Protein AF-A0AAQ3S8V1-F1 (afdb_monomer)

pLDDT: mean 78.61, std 21.94, range [31.92, 98.75]

InterPro domains:
  IPR056512 Putative E3 ubiquitin-protein ligase LIN, N-terminal domain [PF23568] (43-227)

Solvent-accessible surface area (backbone atoms only — not comparable to full-atom values): 14261 Å² total; per-residue (Å²): 138,83,81,52,75,68,59,60,51,51,61,49,42,60,72,71,73,52,84,79,79,76,87,75,76,88,86,62,54,71,66,50,51,55,49,50,52,48,49,42,53,50,46,47,47,53,53,49,56,37,68,72,34,60,69,56,40,52,50,45,52,46,63,64,48,57,64,72,73,62,71,95,61,98,72,73,59,71,68,42,55,48,37,53,48,24,45,50,52,15,54,51,28,45,57,54,26,73,72,41,88,47,71,68,60,21,50,51,29,40,53,53,16,49,61,27,24,48,57,32,48,67,54,62,54,93,44,67,48,83,87,40,53,23,34,57,49,25,20,53,22,23,41,50,46,13,51,47,26,46,78,73,69,37,51,65,59,11,35,48,25,38,37,46,12,33,56,61,30,40,63,54,36,36,77,67,74,38,42,74,57,41,54,69,77,58,36,69,69,62,38,49,55,50,48,72,74,58,75,84,70,83,91,73,96,69,52,79,67,56,58,49,41,52,33,50,30,54,53,38,49,52,46,42,54,50,51,52,47,51,49,50,66,67,36,68,82,58,59,79,71,61,73,72,70,68,80,77,73,83,80,87,130

Sequence (253 aa):
MIESRQWKNVKRKKRLGDKVHVKFPDRLDEMLDLKNIWVLVSINRFIQDTLEDEKTRNGLKLRCTSRLRIQKQEFFEFSEQSVLSNLYWGIDSIEAAIEAQQPEDRSFRLMNSEQMLQVPAMLEEEEVTATIPNRYLVCCSYFYLSVVRKLQGDEWQAALHFLQAVLVSPRLVWTEFASQLCESLFPQSSIRMVQGNCSSRSLESVSSEDEMDEAIREVARRYKECLVYYQVMLYGETPWWRSYCSKQSPRSV

Structure (mmCIF, N/CA/C/O backbone):
data_AF-A0AAQ3S8V1-F1
#
_entry.id   AF-A0AAQ3S8V1-F1
#
loop_
_atom_site.group_PDB
_atom_site.id
_atom_site.type_symbol
_atom_site.label_atom_id
_atom_site.label_alt_id
_atom_site.label_comp_id
_atom_site.label_asym_id
_atom_site.label_entity_id
_atom_site.label_seq_id
_atom_site.pdbx_PDB_ins_code
_atom_site.Cartn_x
_atom_site.Cartn_y
_atom_site.Cartn_z
_atom_site.occupancy
_atom_site.B_iso_or_equiv
_atom_site.auth_seq_id
_atom_site.auth_comp_id
_atom_site.auth_asym_id
_atom_site.auth_atom_id
_atom_site.pdbx_PDB_model_num
ATOM 1 N N . MET A 1 1 ? 2.097 19.755 -14.536 1.00 37.88 1 MET A N 1
ATOM 2 C CA . MET A 1 1 ? 1.014 19.005 -15.218 1.00 37.88 1 MET A CA 1
ATOM 3 C C . MET A 1 1 ? 0.939 19.448 -16.686 1.00 37.88 1 MET A C 1
ATOM 5 O O . MET A 1 1 ? 0.276 20.429 -17.001 1.00 37.88 1 MET A O 1
ATOM 9 N N . ILE A 1 2 ? 1.702 18.816 -17.585 1.00 33.53 2 ILE A N 1
ATOM 10 C CA . ILE A 1 2 ? 1.740 19.188 -19.012 1.00 33.53 2 ILE A CA 1
ATOM 11 C C . ILE A 1 2 ? 0.844 18.208 -19.775 1.00 33.53 2 ILE A C 1
ATOM 13 O O . ILE A 1 2 ? 1.261 17.107 -20.115 1.00 33.53 2 ILE A O 1
ATOM 17 N N . GLU A 1 3 ? -0.406 18.596 -20.039 1.00 40.38 3 GLU A N 1
ATOM 18 C CA . GLU A 1 3 ? -1.233 17.896 -21.030 1.00 40.38 3 GLU A CA 1
ATOM 19 C C . GLU A 1 3 ? -0.549 18.011 -22.397 1.00 40.38 3 GLU A C 1
ATOM 21 O O . GLU A 1 3 ? -0.429 19.111 -22.952 1.00 40.38 3 GLU A O 1
ATOM 26 N N . SER A 1 4 ? -0.102 16.882 -22.951 1.00 40.44 4 SER A N 1
ATOM 27 C CA . SER A 1 4 ? 0.485 16.861 -24.289 1.00 40.44 4 SER A CA 1
ATOM 28 C C . SER A 1 4 ? -0.532 17.380 -25.323 1.00 40.44 4 SER A C 1
ATOM 30 O O . SER A 1 4 ? -1.747 17.180 -25.213 1.00 40.44 4 SER A O 1
ATOM 32 N N . ARG A 1 5 ? -0.042 18.094 -26.347 1.00 39.94 5 ARG A N 1
ATOM 33 C CA . ARG A 1 5 ? -0.877 18.737 -27.384 1.00 39.94 5 ARG A CA 1
ATOM 34 C C . ARG A 1 5 ? -1.808 17.751 -28.103 1.00 39.94 5 ARG A C 1
ATOM 36 O O . ARG A 1 5 ? -2.860 18.162 -28.593 1.00 39.94 5 ARG A O 1
ATOM 43 N N . GLN A 1 6 ? -1.458 16.465 -28.127 1.00 36.88 6 GLN A N 1
ATOM 44 C CA . GLN A 1 6 ? -2.304 15.405 -28.675 1.00 36.88 6 GLN A CA 1
ATOM 45 C C . GLN A 1 6 ? -3.621 15.260 -27.895 1.00 36.88 6 GLN A C 1
ATOM 47 O O . GLN A 1 6 ? -4.688 15.198 -28.507 1.00 36.88 6 GLN A O 1
ATOM 52 N N . TRP A 1 7 ? -3.589 15.330 -26.563 1.00 50.81 7 TRP A N 1
ATOM 53 C CA . TRP A 1 7 ? -4.769 15.129 -25.713 1.00 50.81 7 TRP A CA 1
ATOM 54 C C . TRP A 1 7 ? -5.757 16.297 -25.754 1.00 50.81 7 TRP A C 1
ATOM 56 O O . TRP A 1 7 ? -6.974 16.091 -25.721 1.00 50.81 7 TRP A O 1
ATOM 66 N N . LYS A 1 8 ? -5.256 17.526 -25.943 1.00 49.22 8 LYS A N 1
ATOM 67 C CA . LYS A 1 8 ? -6.110 18.708 -26.157 1.00 49.22 8 LYS A CA 1
ATOM 68 C C . LYS A 1 8 ? -6.931 18.593 -27.443 1.00 49.22 8 LYS A C 1
ATOM 70 O O . LYS A 1 8 ? -8.090 19.005 -27.466 1.00 49.22 8 LYS A O 1
ATOM 75 N N . ASN A 1 9 ? -6.362 17.991 -28.487 1.00 40.56 9 ASN A N 1
ATOM 76 C CA . ASN A 1 9 ? -7.031 17.804 -29.774 1.00 40.56 9 ASN A CA 1
ATOM 77 C C . ASN A 1 9 ? -8.081 16.685 -29.737 1.00 40.56 9 ASN A C 1
ATOM 79 O O . ASN A 1 9 ? -9.156 16.852 -30.312 1.00 40.56 9 ASN A O 1
ATOM 83 N N . VAL A 1 10 ? -7.831 15.599 -29.000 1.00 49.75 10 VAL A N 1
ATOM 84 C CA . VAL A 1 10 ? -8.808 14.510 -28.814 1.00 49.75 10 VAL A CA 1
ATOM 85 C C . VAL A 1 10 ? -10.021 14.993 -28.008 1.00 49.75 10 VAL A C 1
ATOM 87 O O . VAL A 1 10 ? -11.160 14.808 -28.439 1.00 49.75 10 VAL A O 1
ATOM 90 N N . LYS A 1 11 ? -9.802 15.720 -26.901 1.00 48.66 11 LYS A N 1
ATOM 91 C CA . LYS A 1 11 ? -10.886 16.334 -26.104 1.00 48.66 11 LYS A CA 1
ATOM 92 C C . LYS A 1 11 ? -11.670 17.414 -26.864 1.00 48.66 11 LYS A C 1
ATOM 94 O O . LYS A 1 11 ? -12.831 17.668 -26.539 1.00 48.66 11 LYS A O 1
ATOM 99 N N . ARG A 1 12 ? -11.057 18.091 -27.845 1.00 44.66 12 ARG A N 1
ATOM 100 C CA . ARG A 1 12 ? -11.752 19.056 -28.721 1.00 44.66 12 ARG A CA 1
ATOM 101 C C . ARG A 1 12 ? -12.625 18.354 -29.755 1.00 44.66 12 ARG A C 1
ATOM 103 O O . ARG A 1 12 ? -13.785 18.719 -29.882 1.00 44.66 12 ARG A O 1
ATOM 110 N N . LYS A 1 13 ? -12.108 17.325 -30.431 1.00 46.28 13 LYS A N 1
ATOM 111 C CA . LYS A 1 13 ? -12.859 16.591 -31.463 1.00 46.28 13 LYS A CA 1
ATOM 112 C C . LYS A 1 13 ? -14.045 15.808 -30.892 1.00 46.28 13 LYS A C 1
ATOM 114 O O . LYS A 1 13 ? -15.117 15.834 -31.479 1.00 46.28 13 LYS A O 1
ATOM 119 N N . LYS A 1 14 ? -13.911 15.232 -29.689 1.00 51.00 14 LYS A N 1
ATOM 120 C CA . LYS A 1 14 ? -15.015 14.524 -29.009 1.00 51.00 14 LYS A CA 1
ATOM 121 C C . LYS A 1 14 ? -16.159 15.458 -28.568 1.00 51.00 14 LYS A C 1
ATOM 123 O O . LYS A 1 14 ? -17.299 15.023 -28.485 1.00 51.00 14 LYS A O 1
ATOM 128 N N . ARG A 1 15 ? -15.876 16.750 -28.331 1.00 49.78 15 ARG A N 1
ATOM 129 C CA . ARG A 1 15 ? -16.893 17.777 -28.018 1.00 49.78 15 ARG A CA 1
ATOM 130 C C . ARG A 1 15 ? -17.698 18.246 -29.232 1.00 49.78 15 ARG A C 1
ATOM 132 O O . ARG A 1 15 ? -18.771 18.799 -29.036 1.00 49.78 15 ARG A O 1
ATOM 139 N N . LEU A 1 16 ? -17.198 18.035 -30.451 1.00 46.81 16 LEU A N 1
ATOM 140 C CA . LEU A 1 16 ? -17.884 18.416 -31.691 1.00 46.81 16 LEU A CA 1
ATOM 141 C C . LEU A 1 16 ? -18.718 17.280 -32.309 1.00 46.81 16 LEU A C 1
ATOM 143 O O . LEU A 1 16 ? -19.279 17.463 -33.381 1.00 46.81 16 LEU A O 1
ATOM 147 N N . GLY A 1 17 ? -18.837 16.125 -31.647 1.00 40.81 17 GLY A N 1
ATOM 148 C CA . GLY A 1 17 ? -19.664 15.015 -32.137 1.00 40.81 17 GLY A CA 1
ATOM 149 C C . GLY A 1 17 ? -19.055 14.218 -33.297 1.00 40.81 17 GLY A C 1
ATOM 150 O O . GLY A 1 17 ? -19.682 13.278 -33.780 1.00 40.81 17 GLY A O 1
ATOM 15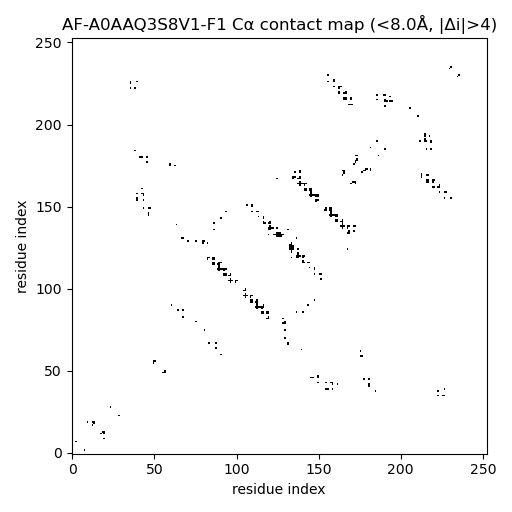1 N N . ASP A 1 18 ? -17.823 14.526 -33.708 1.00 43.75 18 ASP A N 1
ATOM 152 C CA . ASP A 1 18 ? -17.116 13.739 -34.715 1.00 43.75 18 ASP A CA 1
ATOM 153 C C . ASP A 1 18 ? -16.695 12.380 -34.140 1.00 43.75 18 ASP A C 1
ATOM 155 O O . ASP A 1 18 ? -16.035 12.297 -33.095 1.00 43.75 18 ASP A O 1
ATOM 159 N N . LYS A 1 19 ? -17.021 11.295 -34.856 1.00 43.19 19 LYS A N 1
ATOM 160 C CA . LYS A 1 19 ? -16.472 9.961 -34.579 1.00 43.19 19 LYS A CA 1
ATOM 161 C C . LYS A 1 19 ? -14.960 10.001 -34.795 1.00 43.19 19 LYS A C 1
ATOM 163 O O . LYS A 1 19 ? -14.470 9.952 -35.921 1.00 43.19 19 LYS A O 1
ATOM 168 N N . VAL A 1 20 ? -14.207 10.089 -33.702 1.00 41.44 20 VAL A N 1
ATOM 169 C CA . VAL A 1 20 ? -12.749 9.967 -33.734 1.00 41.44 20 VAL A CA 1
ATOM 170 C C . VAL A 1 20 ? -12.411 8.500 -33.981 1.00 41.44 20 VAL A C 1
ATOM 172 O O . VAL A 1 20 ? -12.374 7.702 -33.050 1.00 41.44 20 VAL A O 1
ATOM 175 N N . HIS A 1 21 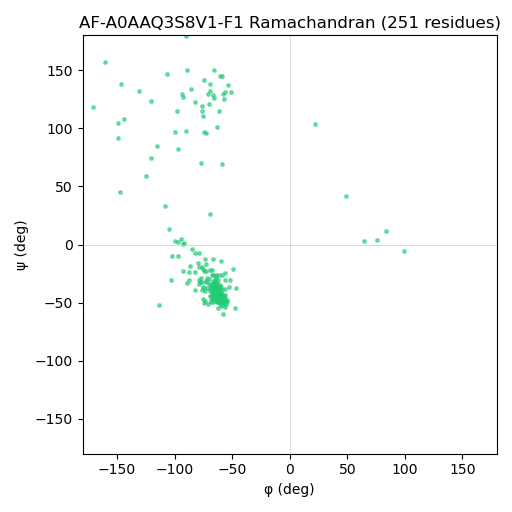? -12.164 8.142 -35.240 1.00 37.31 21 HIS A N 1
ATOM 176 C CA . HIS A 1 21 ? -11.545 6.863 -35.565 1.00 37.31 21 HIS A CA 1
ATOM 177 C C . HIS A 1 21 ? -10.057 6.957 -35.216 1.00 37.31 21 HIS A C 1
ATOM 179 O O . HIS A 1 21 ? -9.249 7.500 -35.971 1.00 37.31 21 HIS A O 1
ATOM 185 N N . VAL A 1 22 ? -9.701 6.473 -34.029 1.00 43.62 22 VAL A N 1
ATOM 186 C CA . VAL A 1 22 ? -8.311 6.151 -33.710 1.00 43.62 22 VAL A CA 1
ATOM 187 C C . VAL A 1 22 ? -8.018 4.831 -34.420 1.00 43.62 22 VAL A C 1
ATOM 189 O O . VAL A 1 22 ? -8.727 3.850 -34.214 1.00 43.62 22 VAL A O 1
ATOM 192 N N . LYS A 1 23 ? -7.052 4.831 -35.342 1.00 31.92 23 LYS A N 1
ATOM 193 C CA . LYS A 1 23 ? -6.577 3.602 -35.987 1.00 31.92 23 LYS A CA 1
ATOM 194 C C . LYS A 1 23 ? -5.675 2.870 -34.994 1.00 31.92 23 LYS A C 1
ATOM 196 O O . LYS A 1 23 ? -4.620 3.399 -34.649 1.00 31.92 23 LYS A O 1
ATOM 201 N N . PHE A 1 24 ? -6.103 1.690 -34.562 1.00 42.91 24 PHE A N 1
ATOM 202 C CA . PHE A 1 24 ? -5.302 0.758 -33.773 1.00 42.91 24 PHE A CA 1
ATOM 203 C C . PHE A 1 24 ? -4.515 -0.181 -34.708 1.00 42.91 24 PHE A C 1
ATOM 205 O O . PHE A 1 24 ? -4.967 -0.429 -35.830 1.00 42.91 24 PHE A O 1
ATOM 212 N N . PRO A 1 25 ? -3.331 -0.682 -34.315 1.00 34.59 25 PRO A N 1
ATOM 213 C CA . PRO A 1 25 ? -2.663 -1.770 -35.018 1.00 34.59 25 PRO A CA 1
ATOM 214 C C . PRO A 1 25 ? -3.365 -3.096 -34.687 1.00 34.59 25 PRO A C 1
ATOM 216 O O . PRO A 1 25 ? -3.286 -3.593 -33.565 1.00 34.59 25 PRO A O 1
ATOM 219 N N . ASP A 1 26 ? -4.049 -3.664 -35.677 1.00 44.03 26 ASP A N 1
ATOM 220 C CA . ASP A 1 26 ? -4.809 -4.907 -35.547 1.00 44.03 26 ASP A CA 1
ATOM 221 C C . ASP A 1 26 ? -3.915 -6.084 -35.087 1.00 44.03 26 ASP A C 1
ATOM 223 O O . ASP A 1 26 ? -2.896 -6.380 -35.715 1.00 44.03 26 ASP A O 1
ATOM 227 N N . ARG A 1 27 ? -4.365 -6.805 -34.042 1.00 35.22 27 ARG A N 1
ATOM 228 C CA . ARG A 1 27 ? -3.899 -8.117 -33.507 1.00 35.22 27 ARG A CA 1
ATOM 229 C C . ARG A 1 27 ? -2.957 -8.163 -32.289 1.00 35.22 27 ARG A C 1
ATOM 231 O O . ARG A 1 27 ? -2.740 -9.258 -31.782 1.00 35.22 27 ARG A O 1
ATOM 238 N N . LEU A 1 28 ? -2.458 -7.043 -31.762 1.00 38.22 28 LEU A N 1
ATOM 239 C CA . LEU A 1 28 ? -1.761 -7.008 -30.451 1.00 38.22 28 LEU A CA 1
ATOM 240 C C . LEU A 1 28 ? -2.636 -6.458 -29.302 1.00 38.22 28 LEU A C 1
ATOM 242 O O . LEU A 1 28 ? -2.256 -6.590 -28.140 1.00 38.22 28 LEU A O 1
ATOM 246 N N . ASP A 1 29 ? -3.804 -5.896 -29.629 1.00 47.72 29 ASP A N 1
ATOM 247 C CA . ASP A 1 29 ? -4.706 -5.176 -28.714 1.00 47.72 29 ASP A CA 1
ATOM 248 C C . ASP A 1 29 ? -5.459 -6.111 -27.742 1.00 47.72 29 ASP A C 1
ATOM 250 O O . ASP A 1 29 ? -5.390 -5.935 -26.530 1.00 47.72 29 ASP A O 1
ATOM 254 N N . GLU A 1 30 ? -6.075 -7.196 -28.227 1.00 46.62 30 GLU A N 1
ATOM 255 C CA . GLU A 1 30 ? -6.900 -8.083 -27.378 1.00 46.62 30 GLU A CA 1
ATOM 256 C C . GLU A 1 30 ? -6.091 -8.840 -26.302 1.00 46.62 30 GLU A C 1
ATOM 258 O O . GLU A 1 30 ? -6.578 -9.119 -25.205 1.00 46.62 30 GLU A O 1
ATOM 263 N N . MET A 1 31 ? -4.827 -9.170 -26.590 1.00 48.25 31 MET A N 1
ATOM 264 C CA . MET A 1 31 ? -3.948 -9.868 -25.643 1.00 48.25 31 MET A CA 1
ATOM 265 C C . MET A 1 31 ? -3.409 -8.924 -24.556 1.00 48.25 31 MET A C 1
ATOM 267 O O . MET A 1 31 ? -3.137 -9.360 -23.433 1.00 48.25 31 MET A O 1
ATOM 271 N N . LEU A 1 32 ? 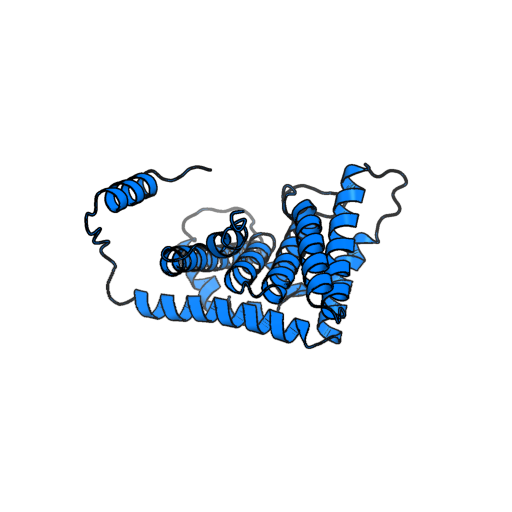-3.264 -7.633 -24.876 1.00 56.16 32 LEU A N 1
ATOM 272 C CA . LEU A 1 32 ? -2.863 -6.606 -23.918 1.00 56.16 32 LEU A CA 1
ATOM 273 C C . LEU A 1 32 ? -4.033 -6.264 -22.979 1.00 56.16 32 LEU A C 1
ATOM 275 O O . LEU A 1 32 ? -3.818 -6.136 -21.773 1.00 56.16 32 LEU A O 1
ATOM 279 N N . ASP A 1 33 ? -5.264 -6.246 -23.501 1.00 69.69 33 ASP A N 1
ATOM 280 C CA . ASP A 1 33 ? -6.498 -6.056 -22.730 1.00 69.69 33 ASP A CA 1
ATOM 281 C C . ASP A 1 33 ? -6.666 -7.120 -21.633 1.00 69.69 33 ASP A C 1
ATOM 283 O O . ASP A 1 33 ? -6.814 -6.789 -20.452 1.00 69.69 33 ASP A O 1
ATOM 287 N N . LEU A 1 34 ? -6.562 -8.408 -21.990 1.00 80.19 34 LEU A N 1
ATOM 288 C CA . LEU A 1 34 ? -6.678 -9.510 -21.025 1.00 80.19 34 LEU A CA 1
ATOM 289 C C . LEU A 1 34 ? -5.584 -9.460 -19.958 1.00 80.19 34 LEU A C 1
ATOM 291 O O . LEU A 1 34 ? -5.855 -9.714 -18.783 1.00 80.19 34 LEU A O 1
ATOM 295 N N . LYS A 1 35 ? -4.354 -9.106 -20.346 1.00 84.62 35 LYS A N 1
ATOM 296 C CA . LYS A 1 35 ? -3.241 -8.992 -19.404 1.00 84.62 35 LYS A CA 1
ATOM 297 C C . LYS A 1 35 ? -3.471 -7.862 -18.402 1.00 84.62 35 LYS A C 1
ATOM 299 O O . LYS A 1 35 ? -3.256 -8.068 -17.214 1.00 84.62 35 LYS A O 1
ATOM 304 N N . ASN A 1 36 ? -3.936 -6.697 -18.848 1.00 85.25 36 ASN A N 1
ATOM 305 C CA . ASN A 1 36 ? -4.206 -5.555 -17.972 1.00 85.25 36 ASN A CA 1
ATOM 306 C C . ASN A 1 36 ? -5.350 -5.839 -16.984 1.00 85.25 36 ASN A C 1
ATOM 308 O O . ASN A 1 36 ? -5.231 -5.530 -15.798 1.00 85.25 36 ASN A O 1
ATOM 312 N N . ILE A 1 37 ? -6.424 -6.488 -17.447 1.00 88.38 37 ILE A N 1
ATOM 313 C CA . ILE A 1 37 ? -7.517 -6.950 -16.576 1.00 88.38 37 ILE A CA 1
ATOM 314 C C . ILE A 1 37 ? -6.996 -7.992 -15.581 1.00 88.38 37 ILE A C 1
ATOM 316 O O . ILE A 1 37 ? -7.308 -7.930 -14.393 1.00 88.38 37 ILE A O 1
ATOM 320 N N . TRP A 1 38 ? -6.153 -8.920 -16.033 1.00 92.44 38 TRP A N 1
ATOM 321 C CA . TRP A 1 38 ? -5.525 -9.900 -15.155 1.00 92.44 38 TRP A CA 1
ATOM 322 C C . TRP A 1 38 ? -4.660 -9.242 -14.070 1.00 92.44 38 TRP A C 1
ATOM 324 O O . TRP A 1 38 ? -4.709 -9.685 -12.924 1.00 92.44 38 TRP A O 1
ATOM 334 N N . VAL A 1 39 ? -3.931 -8.160 -14.378 1.00 93.44 39 VAL A N 1
ATOM 335 C CA . VAL A 1 39 ? -3.190 -7.379 -13.370 1.00 93.44 39 VAL A CA 1
ATOM 336 C C . VAL A 1 39 ? -4.140 -6.780 -12.330 1.00 93.44 39 VAL A C 1
ATOM 338 O O . VAL A 1 39 ? -3.901 -6.948 -11.134 1.00 93.44 39 VAL A O 1
ATOM 341 N N . LEU A 1 40 ? -5.233 -6.138 -12.762 1.00 94.75 40 LEU A N 1
ATOM 342 C CA . LEU A 1 40 ? -6.254 -5.579 -11.864 1.00 94.75 40 LEU A CA 1
ATOM 343 C C .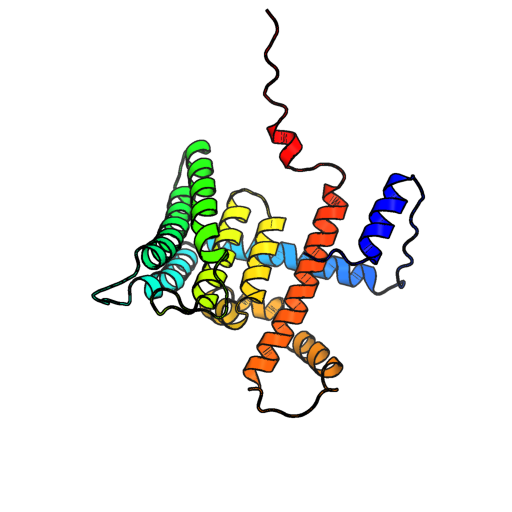 LEU A 1 40 ? -6.802 -6.646 -10.905 1.00 94.75 40 LEU A C 1
ATOM 345 O O . LEU A 1 40 ? -6.813 -6.439 -9.690 1.00 94.75 40 LEU A O 1
ATOM 349 N N . VAL A 1 41 ? -7.219 -7.793 -11.447 1.00 95.44 41 VAL A N 1
ATOM 350 C CA . VAL A 1 41 ? -7.777 -8.910 -10.671 1.00 95.44 41 VAL A CA 1
ATOM 351 C C . VAL A 1 41 ? -6.731 -9.500 -9.726 1.00 95.44 41 VAL A C 1
ATOM 353 O O . VAL A 1 41 ? -7.032 -9.751 -8.562 1.00 95.44 41 VAL A O 1
ATOM 356 N N . SER A 1 42 ? -5.494 -9.689 -10.189 1.00 96.94 42 SER A N 1
ATOM 357 C CA . SER A 1 42 ? -4.426 -10.306 -9.392 1.00 96.94 42 SER A CA 1
ATOM 358 C C . SER A 1 42 ? -4.012 -9.436 -8.210 1.00 96.94 42 SER A C 1
ATOM 360 O O . SER A 1 42 ? -3.849 -9.959 -7.109 1.00 96.94 42 SER A O 1
ATOM 362 N N . ILE A 1 43 ? -3.902 -8.117 -8.409 1.00 97.62 43 ILE A N 1
ATOM 363 C CA . ILE A 1 43 ? -3.623 -7.174 -7.320 1.00 97.62 43 ILE A CA 1
ATOM 364 C C . ILE A 1 43 ? -4.762 -7.195 -6.297 1.00 97.62 43 ILE A C 1
ATOM 366 O O . ILE A 1 43 ? -4.516 -7.347 -5.104 1.00 97.62 43 ILE A O 1
ATOM 370 N N . ASN A 1 44 ? -6.013 -7.080 -6.748 1.00 97.75 44 ASN A N 1
ATOM 371 C CA . ASN A 1 44 ? -7.158 -7.048 -5.838 1.00 97.75 44 ASN A CA 1
ATOM 372 C C . ASN A 1 44 ? -7.341 -8.360 -5.074 1.00 97.75 44 ASN A C 1
ATOM 374 O O . ASN A 1 44 ? -7.691 -8.323 -3.895 1.00 97.75 44 ASN A O 1
ATOM 378 N N . ARG A 1 45 ? -7.073 -9.501 -5.718 1.00 97.38 45 ARG A N 1
ATOM 379 C CA . ARG A 1 45 ? -7.062 -10.806 -5.055 1.00 97.38 45 ARG A CA 1
ATOM 380 C C . ARG A 1 45 ? -5.969 -10.873 -3.996 1.00 97.38 45 ARG A C 1
ATOM 382 O O . ARG A 1 45 ? -6.269 -11.203 -2.864 1.00 97.38 45 ARG A O 1
ATOM 389 N N . PHE A 1 46 ? -4.742 -10.472 -4.322 1.00 96.88 46 PHE A N 1
ATOM 390 C CA . PHE A 1 46 ? -3.649 -10.436 -3.349 1.00 96.88 46 PHE A CA 1
ATOM 391 C C . PHE A 1 46 ? -3.980 -9.570 -2.119 1.00 96.88 46 PHE A C 1
ATOM 393 O O . PHE A 1 46 ? -3.725 -9.985 -0.989 1.00 96.88 46 PHE A O 1
ATOM 400 N N . ILE A 1 47 ? -4.566 -8.382 -2.321 1.00 96.88 47 ILE A N 1
ATOM 401 C CA . ILE A 1 47 ? -4.978 -7.513 -1.207 1.00 96.88 47 ILE A CA 1
ATOM 402 C C . ILE A 1 47 ? -6.084 -8.190 -0.385 1.00 96.88 47 ILE A C 1
ATOM 404 O O . ILE A 1 47 ? -6.044 -8.136 0.840 1.00 96.88 47 ILE A O 1
ATOM 408 N N . GLN A 1 48 ? -7.050 -8.844 -1.037 1.00 97.19 48 GLN A N 1
ATOM 409 C CA . GLN A 1 48 ? -8.113 -9.585 -0.355 1.00 97.19 48 GLN A CA 1
ATOM 410 C C . GLN A 1 48 ? -7.552 -10.743 0.482 1.00 97.19 48 GLN A C 1
ATOM 412 O O . GLN A 1 48 ? -7.845 -10.819 1.671 1.00 97.19 48 GLN A O 1
ATOM 417 N N . ASP A 1 49 ? -6.691 -11.578 -0.102 1.00 96.00 49 ASP A N 1
ATOM 418 C CA . ASP A 1 49 ? -6.047 -12.706 0.580 1.00 96.00 49 ASP A CA 1
ATOM 419 C C . ASP A 1 49 ? -5.234 -12.212 1.796 1.00 96.00 49 ASP A C 1
ATOM 421 O O . ASP A 1 49 ? -5.271 -12.800 2.876 1.00 96.00 49 ASP A O 1
ATOM 425 N N . THR A 1 50 ? -4.552 -11.070 1.646 1.00 93.88 50 THR A N 1
ATOM 426 C CA . THR A 1 50 ? -3.820 -10.394 2.730 1.00 93.88 50 THR A CA 1
ATOM 427 C C . THR A 1 50 ? -4.747 -9.915 3.848 1.00 93.88 50 THR A C 1
ATOM 429 O O . THR A 1 50 ? -4.388 -9.989 5.020 1.00 93.88 50 THR A O 1
ATOM 432 N N . LEU A 1 51 ? -5.927 -9.393 3.507 1.00 94.62 51 LEU A N 1
ATOM 433 C CA . LEU A 1 51 ? -6.912 -8.923 4.481 1.00 94.62 51 LEU A CA 1
ATOM 434 C C . LEU A 1 51 ? -7.545 -10.077 5.262 1.00 94.62 51 LEU A C 1
ATOM 436 O O . LEU A 1 51 ? -7.844 -9.903 6.442 1.00 94.62 51 LEU A O 1
ATOM 440 N N . GLU A 1 52 ? -7.734 -11.232 4.627 1.00 94.38 52 GLU A N 1
ATOM 441 C CA . GLU A 1 52 ? -8.319 -12.427 5.243 1.00 94.38 52 GLU A CA 1
ATOM 442 C C . GLU A 1 52 ? -7.335 -13.157 6.171 1.00 94.38 52 GLU A C 1
ATOM 444 O O . GLU A 1 52 ? -7.748 -13.689 7.203 1.00 94.38 52 GLU A O 1
ATOM 449 N N . ASP A 1 53 ? -6.034 -13.133 5.867 1.00 95.12 53 ASP A N 1
ATOM 450 C CA . ASP A 1 53 ? -4.998 -13.707 6.728 1.00 95.12 53 ASP A CA 1
ATOM 451 C C . ASP A 1 53 ? -4.452 -12.689 7.744 1.00 95.12 53 ASP A C 1
ATOM 453 O O . ASP A 1 53 ? -3.525 -11.918 7.476 1.00 95.12 53 ASP A O 1
ATOM 457 N N . GLU A 1 54 ? -4.978 -12.751 8.969 1.00 94.19 54 GLU A N 1
ATOM 458 C CA . GLU A 1 54 ? -4.530 -11.934 10.102 1.00 94.19 54 GLU A CA 1
ATOM 459 C C . GLU A 1 54 ? -3.017 -12.021 10.355 1.00 94.19 54 GLU A C 1
ATOM 461 O O . GLU A 1 54 ? -2.388 -11.016 10.697 1.00 94.19 54 GLU A O 1
ATOM 466 N N . LYS A 1 55 ? -2.395 -13.192 10.169 1.00 94.50 55 LYS A N 1
ATOM 467 C CA . LYS A 1 55 ? -0.956 -13.354 10.406 1.00 94.50 55 LYS A CA 1
ATOM 468 C C . LYS A 1 55 ? -0.146 -12.580 9.370 1.00 94.50 55 LYS A C 1
ATOM 470 O O . LYS A 1 55 ? 0.817 -11.900 9.735 1.00 94.50 55 LYS A O 1
ATOM 475 N N . THR A 1 56 ? -0.535 -12.669 8.099 1.00 92.38 56 THR A N 1
ATOM 476 C CA . THR A 1 56 ? 0.101 -11.911 7.014 1.00 92.38 56 THR A CA 1
ATOM 477 C C . THR A 1 56 ? -0.117 -10.413 7.204 1.00 92.38 56 THR A C 1
ATOM 479 O O . THR A 1 56 ? 0.855 -9.653 7.185 1.00 92.38 56 THR A O 1
ATOM 482 N N . ARG A 1 57 ? -1.350 -9.988 7.504 1.00 94.00 57 ARG A N 1
ATOM 483 C CA . ARG A 1 57 ? -1.693 -8.585 7.774 1.00 94.00 57 ARG A CA 1
ATOM 484 C C . ARG A 1 57 ? -0.868 -7.987 8.917 1.00 94.00 57 ARG A C 1
ATOM 486 O O . ARG A 1 57 ? -0.203 -6.966 8.736 1.00 94.00 57 ARG A O 1
ATOM 493 N N . ASN A 1 58 ? -0.807 -8.668 10.062 1.00 93.44 58 ASN A N 1
ATOM 494 C CA . ASN A 1 58 ? -0.002 -8.239 11.209 1.00 93.44 58 ASN A CA 1
ATOM 495 C C . ASN A 1 58 ? 1.502 -8.206 10.891 1.00 93.44 58 ASN A C 1
ATOM 497 O O . ASN A 1 58 ? 2.214 -7.302 11.337 1.00 93.44 58 ASN A O 1
ATOM 501 N N . GLY A 1 59 ? 1.991 -9.155 10.086 1.00 93.19 59 GLY A N 1
ATOM 502 C CA . GLY A 1 59 ? 3.368 -9.163 9.597 1.00 93.19 59 GLY A CA 1
ATOM 503 C C . GLY A 1 59 ? 3.705 -7.923 8.762 1.00 93.19 59 GLY A C 1
ATOM 504 O O . GLY A 1 59 ? 4.740 -7.293 8.991 1.00 93.19 59 GLY A O 1
ATOM 505 N N . LEU A 1 60 ? 2.820 -7.532 7.842 1.00 92.56 60 LEU A N 1
ATOM 506 C CA . LEU A 1 60 ? 2.972 -6.323 7.025 1.00 92.56 60 LEU A CA 1
ATOM 507 C C . LEU A 1 60 ? 2.904 -5.048 7.872 1.00 92.56 60 LEU A C 1
ATOM 509 O O . LEU A 1 60 ? 3.742 -4.156 7.713 1.00 92.56 60 LEU A O 1
ATOM 513 N N . LYS A 1 61 ? 1.964 -4.976 8.824 1.00 93.31 61 LYS A N 1
ATOM 514 C CA . LYS A 1 61 ? 1.863 -3.857 9.774 1.00 93.31 61 LYS A CA 1
ATOM 515 C C . LYS A 1 61 ? 3.157 -3.692 10.561 1.00 93.31 61 LYS A C 1
ATOM 517 O O . LYS A 1 61 ? 3.667 -2.576 10.684 1.00 93.31 61 LYS A O 1
ATOM 522 N N . LEU A 1 62 ? 3.731 -4.789 11.053 1.00 92.00 62 LEU A N 1
ATOM 523 C CA . LEU A 1 62 ? 4.982 -4.760 11.807 1.00 92.00 62 LEU A CA 1
ATOM 524 C C . LEU A 1 62 ? 6.172 -4.323 10.942 1.00 92.00 62 LEU A C 1
ATOM 526 O O . LEU A 1 62 ? 6.966 -3.493 11.388 1.00 92.00 62 LEU A O 1
ATOM 530 N N . ARG A 1 63 ? 6.288 -4.826 9.704 1.00 89.62 63 ARG A N 1
ATOM 531 C CA . ARG A 1 63 ? 7.348 -4.412 8.767 1.00 89.62 63 ARG A CA 1
ATOM 532 C C . ARG A 1 63 ? 7.326 -2.901 8.558 1.00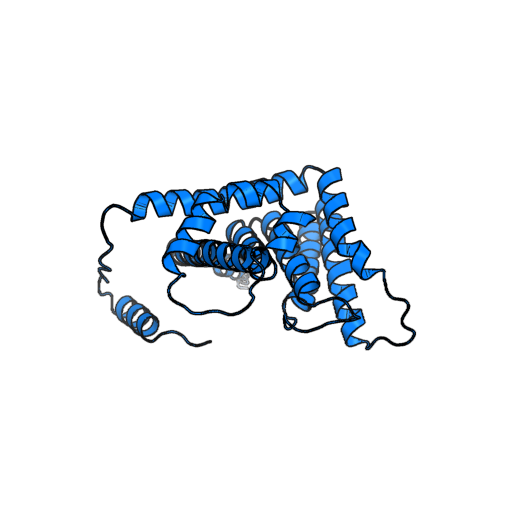 89.62 63 ARG A C 1
ATOM 534 O O . ARG A 1 63 ? 8.355 -2.262 8.751 1.00 89.62 63 ARG A O 1
ATOM 541 N N . CYS A 1 64 ? 6.148 -2.328 8.306 1.00 88.69 64 CYS A N 1
ATOM 542 C CA . CYS A 1 64 ? 5.989 -0.886 8.126 1.00 88.69 64 CYS A CA 1
ATOM 543 C C . CYS A 1 64 ? 6.271 -0.083 9.399 1.00 88.69 64 CYS A C 1
ATOM 545 O O . CYS A 1 64 ? 7.041 0.878 9.363 1.00 88.69 64 CYS A O 1
ATOM 547 N N . THR A 1 65 ? 5.680 -0.479 10.528 1.00 88.25 65 THR A N 1
ATOM 548 C CA . THR A 1 65 ? 5.698 0.325 11.763 1.00 88.25 65 THR A CA 1
ATOM 549 C C . THR A 1 65 ? 6.974 0.175 12.590 1.00 88.25 65 THR A C 1
ATOM 551 O O . THR A 1 65 ? 7.322 1.090 13.335 1.00 88.25 65 THR A O 1
ATOM 554 N N . SER A 1 66 ? 7.713 -0.930 12.451 1.00 86.56 66 SER A N 1
ATOM 555 C CA . SER A 1 66 ? 8.970 -1.156 13.183 1.00 86.56 66 SER A CA 1
ATOM 556 C C . SER A 1 66 ? 10.026 -0.089 12.887 1.00 86.56 66 SER A C 1
ATOM 558 O O . SER A 1 66 ? 10.714 0.353 13.807 1.00 86.56 66 SER A O 1
ATOM 560 N N . ARG A 1 67 ? 10.100 0.393 11.638 1.00 82.56 67 ARG A N 1
ATOM 561 C CA . ARG A 1 67 ? 11.035 1.459 11.241 1.00 82.56 67 ARG A CA 1
ATOM 562 C C . ARG A 1 67 ? 10.636 2.838 11.767 1.00 82.56 67 ARG A C 1
ATOM 564 O O . ARG A 1 67 ? 11.507 3.673 11.950 1.00 82.56 67 ARG A O 1
ATOM 571 N N . LEU A 1 68 ? 9.356 3.053 12.087 1.00 83.00 68 LEU A N 1
ATOM 572 C CA . LEU A 1 68 ? 8.860 4.315 12.659 1.00 83.00 68 LEU A CA 1
ATOM 573 C C . LEU A 1 68 ? 9.246 4.481 14.135 1.00 83.00 68 LEU A C 1
ATOM 575 O O . LEU A 1 68 ? 9.278 5.592 14.649 1.00 83.00 68 LEU A O 1
ATOM 579 N N . ARG A 1 69 ? 9.528 3.373 14.836 1.00 66.38 69 ARG A N 1
ATOM 580 C CA . ARG A 1 69 ? 9.845 3.364 16.275 1.00 66.38 69 ARG A CA 1
ATOM 581 C C . ARG A 1 69 ? 11.317 3.639 16.586 1.00 66.38 69 ARG A C 1
ATOM 583 O O . ARG A 1 69 ? 11.687 3.707 17.757 1.00 66.38 69 ARG A O 1
ATOM 590 N N . ILE A 1 70 ? 12.162 3.772 15.567 1.00 53.53 70 ILE A N 1
ATOM 591 C CA . ILE A 1 70 ? 13.612 3.854 15.724 1.00 53.53 70 ILE A CA 1
ATOM 592 C C . ILE A 1 70 ? 14.068 5.234 15.270 1.00 53.53 70 ILE A C 1
ATOM 594 O O . ILE A 1 70 ? 14.489 5.409 14.137 1.00 53.53 70 ILE A O 1
ATOM 598 N N . GLN A 1 71 ? 14.001 6.196 16.189 1.00 51.41 71 GLN A N 1
ATOM 599 C CA . GLN A 1 71 ? 15.175 6.966 16.596 1.00 51.41 71 GLN A CA 1
ATOM 600 C C . GLN A 1 71 ? 14.844 7.826 17.813 1.00 51.41 71 GLN A C 1
ATOM 602 O O . GLN A 1 71 ? 13.986 8.696 17.778 1.00 51.41 71 GLN A O 1
ATOM 607 N N . LYS A 1 72 ? 15.543 7.577 18.920 1.00 48.03 72 LYS A N 1
ATOM 608 C CA . LYS A 1 72 ? 15.616 8.509 20.046 1.00 48.03 72 LYS A CA 1
ATOM 609 C C . LYS A 1 72 ? 16.589 9.628 19.663 1.00 48.03 72 LYS A C 1
ATOM 611 O O . LYS A 1 72 ? 17.712 9.645 20.153 1.00 48.03 72 LYS A O 1
ATOM 616 N N . GLN A 1 73 ? 16.207 10.495 18.732 1.00 52.47 73 GLN A N 1
ATOM 617 C CA . GLN A 1 73 ? 16.880 11.783 18.587 1.00 52.47 73 GLN A CA 1
ATOM 618 C C . GLN A 1 73 ? 16.223 12.769 19.549 1.00 52.47 73 GLN A C 1
ATOM 620 O O . GLN A 1 73 ? 15.000 12.823 19.660 1.00 52.47 73 GLN A O 1
ATOM 625 N N . GLU A 1 74 ? 17.049 13.513 20.283 1.00 56.03 74 GLU A N 1
ATOM 626 C CA . GLU A 1 74 ? 16.601 14.469 21.304 1.00 56.03 74 GLU A CA 1
ATOM 627 C C . GLU A 1 74 ? 15.842 15.666 20.702 1.00 56.03 74 GLU A C 1
ATOM 629 O O . GLU A 1 74 ? 15.165 16.388 21.430 1.00 56.03 74 GLU A O 1
ATOM 634 N N . PHE A 1 75 ? 15.890 15.839 19.374 1.00 56.94 75 PHE A N 1
ATOM 635 C CA . PHE A 1 75 ? 15.220 16.911 18.646 1.00 56.94 75 PHE A CA 1
ATOM 636 C C . PHE A 1 75 ? 14.712 16.394 17.298 1.00 56.94 75 PHE A C 1
ATOM 638 O O . PHE A 1 75 ? 15.504 16.159 16.391 1.00 56.94 75 PHE A O 1
ATOM 645 N N . PHE A 1 76 ? 13.396 16.239 17.166 1.00 64.31 76 PHE A N 1
ATOM 646 C CA . PHE A 1 76 ? 12.743 16.143 15.862 1.00 64.31 76 PHE A CA 1
ATOM 647 C C . PHE A 1 76 ? 12.007 17.439 15.578 1.00 64.31 76 PHE A C 1
ATOM 649 O O . PHE A 1 76 ? 11.445 18.057 16.489 1.00 64.31 76 PHE A O 1
ATOM 656 N N . GLU A 1 77 ? 11.954 17.817 14.307 1.00 72.12 77 GLU A N 1
ATOM 657 C CA . GLU A 1 77 ? 11.038 18.863 13.891 1.00 72.12 77 GLU A CA 1
ATOM 658 C C . GLU A 1 77 ? 9.596 18.332 14.007 1.00 72.12 77 GLU A C 1
ATOM 660 O O . GLU A 1 77 ? 9.300 17.175 13.691 1.00 72.12 77 GLU A O 1
ATOM 665 N N . PHE A 1 78 ? 8.673 19.158 14.506 1.00 79.25 78 PHE A N 1
ATOM 666 C CA . PHE A 1 78 ? 7.272 18.761 14.713 1.00 79.25 78 PHE A CA 1
ATOM 667 C C . PHE A 1 78 ? 6.607 18.255 13.416 1.00 79.25 78 PHE A C 1
ATOM 669 O O . PHE A 1 78 ? 5.743 17.376 13.451 1.00 79.25 78 PHE A O 1
ATOM 676 N N . SER A 1 79 ? 7.045 18.783 12.270 1.00 84.25 79 SER A N 1
ATOM 677 C CA . SER A 1 79 ? 6.650 18.358 10.925 1.00 84.25 79 SER A CA 1
ATOM 678 C C . SER A 1 79 ? 6.961 16.879 10.669 1.00 84.25 79 SER A C 1
ATOM 680 O O . SER A 1 79 ? 6.075 16.132 10.256 1.00 84.25 79 SER A O 1
ATOM 682 N N . GLU A 1 80 ? 8.176 16.427 10.972 1.00 87.50 80 GLU A N 1
ATOM 683 C CA . GLU A 1 80 ? 8.605 15.048 10.730 1.00 87.50 80 GLU A CA 1
ATOM 684 C C . GLU A 1 80 ? 7.842 14.056 11.614 1.00 87.50 80 GLU A C 1
ATOM 686 O O . GLU A 1 80 ? 7.360 13.024 11.145 1.00 87.50 80 GLU A O 1
ATOM 691 N N . GLN A 1 81 ? 7.646 14.394 12.892 1.00 87.94 81 GLN A N 1
ATOM 692 C CA . GLN A 1 81 ? 6.859 13.566 13.812 1.00 87.94 81 GLN A CA 1
ATOM 693 C C . GLN A 1 81 ? 5.395 13.459 13.388 1.00 87.94 81 GLN A C 1
ATOM 695 O O . GLN A 1 81 ? 4.783 12.397 13.531 1.00 87.94 81 GLN A O 1
ATOM 700 N N . SER A 1 82 ? 4.835 14.531 12.824 1.00 91.69 82 SER A N 1
ATOM 701 C CA . SER A 1 82 ? 3.493 14.506 12.245 1.00 91.69 82 SER A CA 1
ATOM 702 C C . SER A 1 82 ? 3.407 13.516 11.082 1.00 91.69 82 SER A C 1
ATOM 704 O O . SER A 1 82 ? 2.469 12.722 11.031 1.00 91.69 82 SER A O 1
ATOM 706 N N . VAL A 1 83 ? 4.398 13.488 10.187 1.00 94.81 83 VAL A N 1
ATOM 707 C CA . VAL A 1 83 ? 4.448 12.542 9.059 1.00 94.81 83 VAL A CA 1
ATOM 708 C C . VAL A 1 83 ? 4.477 11.093 9.550 1.00 94.81 83 VAL A C 1
ATOM 710 O O . VAL A 1 83 ? 3.658 10.278 9.114 1.00 94.81 83 VAL A O 1
ATOM 713 N N . LEU A 1 84 ? 5.370 10.769 10.492 1.00 93.88 84 LEU A N 1
ATOM 714 C CA . LEU A 1 84 ? 5.467 9.412 11.042 1.00 93.88 84 LEU A CA 1
ATOM 715 C C . LEU A 1 84 ? 4.188 9.003 11.786 1.00 93.88 84 LEU A C 1
ATOM 717 O O . LEU A 1 84 ? 3.718 7.873 11.642 1.00 93.88 84 LEU A O 1
ATOM 721 N N . SER A 1 85 ? 3.604 9.932 12.547 1.00 93.31 85 SER A N 1
ATOM 722 C CA . SER A 1 85 ? 2.352 9.711 13.276 1.00 93.31 85 SER A CA 1
ATOM 723 C C . SER A 1 85 ? 1.185 9.462 12.326 1.00 93.31 85 SER A C 1
ATOM 725 O O . SER A 1 85 ? 0.402 8.547 12.560 1.00 93.31 85 SER A O 1
ATOM 727 N N . ASN A 1 86 ? 1.082 10.228 11.238 1.00 97.06 86 ASN A N 1
ATOM 728 C CA . ASN A 1 86 ? 0.063 10.029 10.211 1.00 97.06 86 ASN A CA 1
ATOM 729 C C . ASN A 1 86 ? 0.192 8.652 9.548 1.00 97.06 86 ASN A C 1
ATOM 731 O O . ASN A 1 86 ? -0.808 7.957 9.396 1.00 97.06 86 ASN A O 1
ATOM 735 N N . LEU A 1 87 ? 1.410 8.201 9.227 1.00 96.50 87 LEU A N 1
ATOM 736 C CA . LEU A 1 87 ? 1.598 6.847 8.702 1.00 96.50 87 LEU A CA 1
ATOM 737 C C . LEU A 1 87 ? 1.177 5.777 9.723 1.00 96.50 87 LEU A C 1
ATOM 739 O O . LEU A 1 87 ? 0.443 4.853 9.380 1.00 96.50 87 LEU A O 1
ATOM 743 N N . TYR A 1 88 ? 1.606 5.908 10.983 1.00 95.88 88 TYR A N 1
ATOM 744 C CA . TYR A 1 88 ? 1.285 4.942 12.036 1.00 95.88 88 TYR A CA 1
ATOM 745 C C . TYR A 1 88 ? -0.223 4.853 12.304 1.00 95.88 88 TYR A C 1
ATOM 747 O O . TYR A 1 88 ? -0.801 3.768 12.226 1.00 95.88 88 TYR A O 1
ATOM 755 N N . TRP A 1 89 ? -0.867 5.987 12.592 1.00 96.12 89 TRP A N 1
ATOM 756 C CA . TRP A 1 89 ? -2.297 6.040 12.900 1.00 96.12 89 TRP A CA 1
ATOM 757 C C . TRP A 1 89 ? -3.164 5.764 11.676 1.00 96.12 89 TRP A C 1
ATOM 759 O O . TRP A 1 89 ? -4.231 5.172 11.816 1.00 96.12 89 TRP A O 1
ATOM 769 N N . GLY A 1 90 ? -2.687 6.105 10.477 1.00 97.81 90 GLY A N 1
ATOM 770 C CA . GLY A 1 90 ? -3.331 5.733 9.224 1.00 97.81 90 GLY A CA 1
ATOM 771 C C . GLY A 1 90 ? -3.451 4.217 9.083 1.00 97.81 90 GLY A C 1
ATOM 772 O O . GLY A 1 90 ? -4.547 3.724 8.830 1.00 97.81 90 GLY A O 1
ATOM 773 N N . ILE A 1 91 ? -2.362 3.475 9.321 1.00 96.50 91 ILE A N 1
ATOM 774 C CA . ILE A 1 91 ? -2.355 2.002 9.299 1.00 96.50 91 ILE A CA 1
ATOM 775 C C . ILE A 1 91 ? -3.206 1.427 10.438 1.00 96.50 91 ILE A C 1
ATOM 777 O O . ILE A 1 91 ? -3.998 0.514 10.223 1.00 96.50 91 ILE A O 1
ATOM 781 N N . ASP A 1 92 ? -3.080 1.963 11.652 1.00 95.25 92 ASP A N 1
ATOM 782 C CA . ASP A 1 92 ? -3.837 1.475 12.810 1.00 95.25 92 ASP A CA 1
ATOM 783 C C . ASP A 1 92 ? -5.356 1.667 12.647 1.00 95.25 92 ASP A C 1
ATOM 785 O O . ASP A 1 92 ? -6.143 0.779 12.973 1.00 95.25 92 ASP A O 1
ATOM 789 N N . SER A 1 93 ? -5.770 2.778 12.032 1.00 96.69 93 SER A N 1
ATOM 790 C CA . SER A 1 93 ? -7.171 3.059 11.706 1.00 96.69 93 SER A CA 1
ATOM 791 C C . SER A 1 93 ? -7.755 2.066 10.689 1.00 96.69 93 SER A C 1
ATOM 793 O O . SER A 1 93 ? -8.964 1.840 10.709 1.00 96.69 93 SER A O 1
ATOM 795 N N . ILE A 1 94 ? -6.934 1.440 9.830 1.00 97.62 94 ILE A N 1
ATOM 796 C CA . ILE A 1 94 ? -7.380 0.355 8.931 1.00 97.62 94 ILE A CA 1
ATOM 797 C C . ILE A 1 94 ? -7.733 -0.885 9.742 1.00 97.62 94 ILE A C 1
ATOM 799 O O . ILE A 1 94 ? -8.808 -1.443 9.544 1.00 97.62 94 ILE A O 1
ATOM 803 N N . GLU A 1 95 ? -6.868 -1.293 10.672 1.00 95.00 95 GLU A N 1
ATOM 804 C CA . GLU A 1 95 ? -7.131 -2.456 11.531 1.00 95.00 95 GLU A CA 1
ATOM 805 C C . GLU A 1 95 ? -8.417 -2.255 12.336 1.00 95.00 95 GLU A C 1
ATOM 807 O O . GLU A 1 95 ? -9.315 -3.094 12.304 1.00 95.00 95 GLU A O 1
ATOM 812 N N . ALA A 1 96 ? -8.578 -1.077 12.944 1.00 95.44 96 ALA A N 1
ATOM 813 C CA . ALA A 1 96 ? -9.804 -0.748 13.659 1.00 95.44 96 ALA A CA 1
ATOM 814 C C . ALA A 1 96 ? -11.045 -0.726 12.742 1.00 95.44 96 ALA A C 1
ATOM 816 O O . ALA A 1 96 ? -12.151 -1.014 13.194 1.00 95.44 96 ALA A O 1
ATOM 817 N N . ALA A 1 97 ? -10.894 -0.385 11.456 1.00 97.19 97 ALA A N 1
ATOM 818 C CA . ALA A 1 97 ? -11.986 -0.443 10.485 1.00 97.19 97 ALA A CA 1
ATOM 819 C C . ALA A 1 97 ? -12.359 -1.881 10.088 1.00 97.19 97 ALA A C 1
ATOM 821 O O . ALA A 1 97 ? -13.527 -2.141 9.800 1.00 97.19 97 ALA A O 1
ATOM 822 N N . ILE A 1 98 ? -11.393 -2.803 10.063 1.00 95.50 98 ILE A N 1
ATOM 823 C CA . ILE A 1 98 ? -11.627 -4.231 9.799 1.00 95.50 98 ILE A CA 1
ATOM 824 C C . ILE A 1 98 ? -12.418 -4.861 10.955 1.00 95.50 98 ILE A C 1
ATOM 826 O O . ILE A 1 98 ? -13.320 -5.659 10.711 1.00 95.50 98 ILE A O 1
ATOM 830 N N . GLU A 1 99 ? -12.127 -4.464 12.195 1.00 94.62 99 GLU A N 1
ATOM 831 C CA . GLU A 1 99 ? -12.800 -4.957 13.408 1.00 94.62 99 GLU A CA 1
ATOM 832 C C . GLU A 1 99 ? -14.164 -4.293 13.680 1.00 94.62 99 GLU A C 1
ATOM 834 O O . GLU A 1 99 ? -14.961 -4.788 14.484 1.00 94.62 99 GLU A O 1
ATOM 839 N N . ALA A 1 100 ? -14.456 -3.163 13.030 1.00 95.62 100 ALA A N 1
ATOM 840 C CA . ALA A 1 100 ? -15.673 -2.397 13.267 1.00 95.62 100 ALA A CA 1
ATOM 841 C C . ALA A 1 100 ? -16.936 -3.170 12.846 1.00 95.62 100 ALA A C 1
ATOM 843 O O . ALA A 1 100 ? -17.099 -3.575 11.695 1.00 95.62 100 ALA A O 1
ATOM 844 N N . GLN A 1 101 ? -17.884 -3.306 13.779 1.00 92.88 101 GLN A N 1
ATOM 845 C CA . GLN A 1 101 ? -19.161 -3.989 13.534 1.00 92.88 101 GLN A CA 1
ATOM 846 C C . GLN A 1 101 ? -20.172 -3.113 12.783 1.00 92.88 101 GLN A C 1
ATOM 848 O O . GLN A 1 101 ? -21.020 -3.631 12.059 1.00 92.88 101 GLN A O 1
ATOM 853 N N . GLN A 1 102 ? -20.107 -1.791 12.978 1.00 95.81 102 GLN A N 1
ATOM 854 C CA . GLN A 1 102 ? -21.046 -0.844 12.377 1.00 95.81 102 GLN A CA 1
ATOM 855 C C . GLN A 1 102 ? -20.485 -0.294 11.057 1.00 95.81 102 GLN A C 1
ATOM 857 O O . GLN A 1 102 ? -19.344 0.183 11.035 1.00 95.81 102 GLN A O 1
ATOM 862 N N . PRO A 1 103 ? -21.261 -0.319 9.958 1.00 94.06 103 PRO A N 1
ATOM 863 C CA . PRO A 1 103 ? -20.783 0.106 8.645 1.00 94.06 103 PRO A CA 1
ATOM 864 C C . PRO A 1 103 ? -20.433 1.600 8.592 1.00 94.06 103 PRO A C 1
ATOM 866 O O . PRO A 1 103 ? -19.514 1.983 7.867 1.00 94.06 103 PRO A O 1
ATOM 869 N N . GLU A 1 104 ? -21.100 2.448 9.376 1.00 94.56 104 GLU A N 1
ATOM 870 C CA . GLU A 1 104 ? -20.803 3.881 9.466 1.00 94.56 104 GLU A CA 1
ATOM 871 C C . GLU A 1 104 ? -19.456 4.137 10.150 1.00 94.56 104 GLU A C 1
ATOM 873 O O . GLU A 1 104 ? -18.657 4.924 9.642 1.00 94.56 104 GLU A O 1
ATOM 878 N N . ASP A 1 105 ? -19.172 3.436 11.256 1.00 95.69 105 ASP A N 1
ATOM 879 C CA . ASP A 1 105 ? -17.889 3.542 11.968 1.00 95.69 105 ASP A CA 1
ATOM 880 C C . ASP A 1 105 ? -16.744 3.029 11.088 1.00 95.69 105 ASP A C 1
ATOM 882 O O . ASP A 1 105 ? -15.733 3.709 10.906 1.00 95.69 105 ASP A O 1
ATOM 886 N N . ARG A 1 106 ? -16.943 1.880 10.427 1.00 96.69 106 ARG A N 1
ATOM 887 C CA . ARG A 1 106 ? -16.002 1.364 9.424 1.00 96.69 106 ARG A CA 1
ATOM 888 C C . ARG A 1 106 ? -15.715 2.401 8.338 1.00 96.69 106 ARG A C 1
ATOM 890 O O . ARG A 1 106 ? -14.554 2.670 8.035 1.00 96.69 106 ARG A O 1
ATOM 897 N N . SER A 1 107 ? -16.756 3.003 7.766 1.00 96.75 107 SER A N 1
ATOM 898 C CA . SER A 1 107 ? -16.610 4.003 6.700 1.00 96.75 107 SER A CA 1
ATOM 899 C C . SER A 1 107 ? -15.859 5.249 7.180 1.00 96.75 107 SER A C 1
ATOM 901 O O . SER A 1 107 ? -14.968 5.738 6.484 1.00 96.75 107 SER A O 1
ATOM 903 N N . PHE A 1 108 ? -16.168 5.735 8.385 1.00 96.94 108 PHE A N 1
ATOM 904 C CA . PHE A 1 108 ? -15.491 6.877 8.998 1.00 96.94 108 PHE A CA 1
ATOM 905 C C . PHE A 1 108 ? -13.999 6.601 9.235 1.00 96.94 108 PHE A C 1
ATOM 907 O O . PHE A 1 108 ? -13.151 7.415 8.864 1.00 96.94 108 PHE A O 1
ATOM 914 N N . ARG A 1 109 ? -13.658 5.428 9.780 1.00 97.88 109 ARG A N 1
ATOM 915 C CA . ARG A 1 109 ? -12.267 5.018 10.030 1.00 97.88 109 ARG A CA 1
ATOM 916 C C . ARG A 1 109 ? -11.456 4.864 8.749 1.00 97.88 109 ARG A C 1
ATOM 918 O O . ARG A 1 109 ? -10.291 5.257 8.728 1.00 97.88 109 ARG A O 1
ATOM 925 N N . LEU A 1 110 ? -12.057 4.335 7.682 1.00 98.19 110 LEU A N 1
ATOM 926 C CA . LEU A 1 110 ? -11.403 4.242 6.372 1.00 98.19 110 LEU A CA 1
ATOM 927 C C . LEU A 1 110 ? -11.158 5.626 5.764 1.00 98.19 110 LEU A C 1
ATOM 929 O O . LEU A 1 110 ? -10.082 5.863 5.227 1.00 98.19 110 LEU A O 1
ATOM 933 N N . MET A 1 111 ? -12.115 6.552 5.881 1.00 97.88 111 MET A N 1
ATOM 934 C CA . MET A 1 111 ? -11.933 7.936 5.431 1.00 97.88 111 MET A CA 1
ATOM 935 C C . MET A 1 111 ? -10.807 8.639 6.204 1.00 97.88 111 MET A C 1
ATOM 937 O O . MET A 1 111 ? -9.963 9.294 5.597 1.00 97.88 111 MET A O 1
ATOM 941 N N . ASN A 1 112 ? -10.769 8.482 7.529 1.00 97.31 112 ASN A N 1
ATOM 942 C CA . ASN A 1 112 ? -9.712 9.054 8.363 1.00 97.31 112 ASN A CA 1
ATOM 943 C C . ASN A 1 112 ? -8.337 8.444 8.039 1.00 97.31 112 ASN A C 1
ATOM 945 O O . ASN A 1 112 ? -7.359 9.169 7.876 1.00 97.31 112 ASN A O 1
ATOM 949 N N . SER A 1 113 ? -8.274 7.118 7.874 1.00 98.44 113 SER A N 1
ATOM 950 C CA . SER A 1 113 ? -7.061 6.421 7.439 1.00 98.44 113 SER A CA 1
ATOM 951 C C . SER A 1 113 ? -6.546 6.964 6.106 1.00 98.44 113 SER A C 1
ATOM 953 O O . SER A 1 113 ? -5.364 7.274 5.982 1.00 98.44 113 SER A O 1
ATOM 955 N N . GLU A 1 114 ? -7.438 7.150 5.129 1.00 98.56 114 GLU A N 1
ATOM 956 C CA . GLU A 1 114 ? -7.082 7.710 3.829 1.00 98.56 114 GLU A CA 1
ATOM 957 C C . GLU A 1 114 ? -6.438 9.097 3.961 1.00 98.56 114 GLU A C 1
ATOM 959 O O . GLU A 1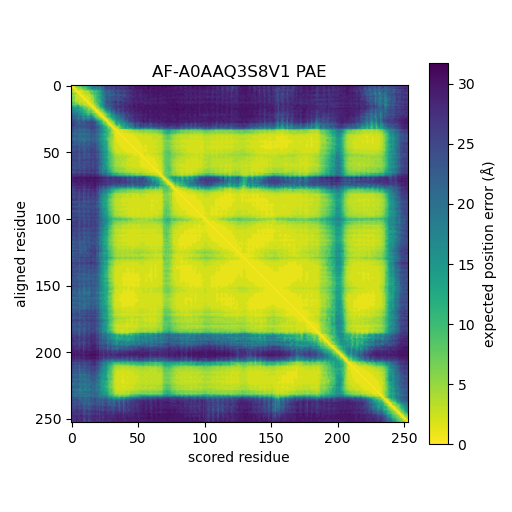 114 ? -5.371 9.336 3.398 1.00 98.56 114 GLU A O 1
ATOM 964 N N . GLN A 1 115 ? -7.059 9.996 4.730 1.00 98.25 115 GLN A N 1
ATOM 965 C CA . GLN A 1 115 ? -6.553 11.354 4.954 1.00 98.25 115 GLN A CA 1
ATOM 966 C C . GLN A 1 115 ? -5.179 11.348 5.628 1.00 98.25 115 GLN A C 1
ATOM 968 O O . GLN A 1 115 ? -4.286 12.088 5.216 1.00 98.25 115 GLN A O 1
ATOM 973 N N . MET A 1 116 ? -4.991 10.485 6.627 1.00 98.19 116 MET A N 1
ATOM 974 C CA . MET A 1 116 ? -3.711 10.333 7.312 1.00 98.19 116 MET A CA 1
ATOM 975 C C . MET A 1 116 ? -2.627 9.817 6.363 1.00 98.19 116 MET A C 1
ATOM 977 O O . MET A 1 116 ? -1.552 10.400 6.292 1.00 98.19 116 MET A O 1
ATOM 981 N N . LEU A 1 117 ? -2.907 8.772 5.580 1.00 98.56 117 LEU A N 1
ATOM 982 C CA . LEU A 1 117 ? -1.936 8.174 4.656 1.00 98.56 117 LEU A CA 1
ATOM 983 C C . LEU A 1 117 ? -1.587 9.082 3.468 1.00 98.56 117 LEU A C 1
ATOM 985 O O . LEU A 1 117 ? -0.514 8.933 2.885 1.00 98.56 117 LEU A O 1
ATOM 989 N N . GLN A 1 118 ? -2.442 10.046 3.118 1.00 98.38 118 GLN A N 1
ATOM 990 C CA . GLN A 1 118 ? -2.116 11.044 2.096 1.00 98.38 118 GLN A CA 1
ATOM 991 C C . GLN A 1 118 ? -0.949 11.952 2.504 1.00 98.38 118 GLN A C 1
ATOM 993 O O . GLN A 1 118 ? -0.175 12.345 1.637 1.00 98.38 118 GLN A O 1
ATOM 998 N N . VAL A 1 119 ? -0.775 12.255 3.796 1.00 97.50 119 VAL A N 1
ATOM 999 C CA . VAL A 1 119 ? 0.318 13.117 4.286 1.00 97.50 119 VAL A CA 1
ATOM 1000 C C . VAL A 1 119 ? 1.704 12.558 3.909 1.00 97.50 119 VAL A C 1
ATOM 1002 O O . VAL A 1 119 ? 2.424 13.229 3.169 1.00 97.50 119 VAL A O 1
ATOM 1005 N N . PRO A 1 120 ? 2.092 11.337 4.328 1.00 97.38 120 PRO A N 1
ATOM 1006 C CA . PRO A 1 120 ? 3.358 10.727 3.926 1.00 97.38 120 PRO A CA 1
ATOM 1007 C C . PRO A 1 120 ? 3.427 10.359 2.433 1.00 97.38 120 PRO A C 1
ATOM 1009 O O . PRO A 1 120 ? 4.525 10.254 1.899 1.00 97.38 120 PRO A O 1
ATOM 1012 N N . ALA A 1 121 ? 2.299 10.190 1.731 1.00 98.06 121 ALA A N 1
ATOM 1013 C CA . ALA A 1 121 ? 2.293 9.910 0.289 1.00 98.06 121 ALA A CA 1
ATOM 1014 C C . ALA A 1 121 ? 2.675 11.119 -0.592 1.00 98.06 121 ALA A C 1
ATOM 1016 O O . ALA A 1 121 ? 2.971 10.931 -1.773 1.00 98.06 121 ALA A O 1
ATOM 1017 N N . MET A 1 122 ? 2.637 12.339 -0.043 1.00 96.88 122 MET A N 1
ATOM 1018 C CA . MET A 1 122 ? 2.962 13.592 -0.745 1.00 96.88 122 MET A CA 1
ATOM 1019 C C . MET A 1 122 ? 4.400 14.080 -0.518 1.00 96.88 122 MET A C 1
ATOM 1021 O O . MET A 1 122 ? 4.750 15.156 -0.999 1.00 96.88 122 MET A O 1
ATOM 1025 N N . LEU A 1 123 ? 5.214 13.335 0.232 1.00 97.25 123 LEU A N 1
ATOM 1026 C CA . LEU A 1 123 ? 6.618 13.682 0.447 1.00 97.25 123 LEU A CA 1
ATOM 1027 C C . LEU A 1 123 ? 7.415 13.600 -0.859 1.00 97.25 123 LEU A C 1
ATOM 1029 O O . LEU A 1 123 ? 7.126 12.757 -1.709 1.00 97.25 123 LEU A O 1
ATOM 1033 N N . GLU A 1 124 ? 8.457 14.424 -0.969 1.00 96.62 124 GLU A N 1
ATOM 1034 C CA . GLU A 1 124 ? 9.445 14.290 -2.041 1.00 96.62 124 GLU A CA 1
ATOM 1035 C C . GLU A 1 124 ? 10.224 12.983 -1.861 1.00 96.62 124 GLU A C 1
ATOM 1037 O O . GLU A 1 124 ? 10.715 12.695 -0.766 1.00 96.62 124 GLU A O 1
ATOM 1042 N N . GLU A 1 125 ? 10.309 12.165 -2.911 1.00 95.38 125 GLU A N 1
ATOM 1043 C CA . GLU A 1 125 ? 10.773 10.775 -2.810 1.00 95.38 125 GLU A CA 1
ATOM 1044 C C . GLU A 1 125 ? 12.272 10.690 -2.464 1.00 95.38 125 GLU A C 1
ATOM 1046 O O . GLU A 1 125 ? 12.690 9.805 -1.710 1.00 95.38 125 GLU A O 1
ATOM 1051 N N . GLU A 1 126 ? 13.080 11.615 -2.984 1.00 94.50 126 GLU A N 1
ATOM 1052 C CA . GLU A 1 126 ? 14.540 11.659 -2.821 1.00 94.50 126 GLU A CA 1
ATOM 1053 C C . GLU A 1 126 ? 15.010 12.222 -1.469 1.00 94.50 126 GLU A C 1
ATOM 1055 O O . GLU A 1 126 ? 16.201 12.166 -1.158 1.00 94.50 126 GLU A O 1
ATOM 1060 N N . GLU A 1 127 ? 14.094 12.747 -0.657 1.00 94.62 127 GLU A N 1
ATOM 1061 C CA . GLU A 1 127 ? 14.401 13.328 0.647 1.00 94.62 127 GLU A CA 1
ATOM 1062 C C . GLU A 1 127 ? 14.347 12.296 1.792 1.00 94.62 127 GLU A C 1
ATOM 1064 O O . GLU A 1 127 ? 14.095 11.097 1.615 1.00 94.62 127 GLU A O 1
ATOM 1069 N N . VAL A 1 128 ? 14.623 12.769 3.006 1.00 93.19 128 VAL A N 1
ATOM 1070 C CA . VAL A 1 128 ? 14.648 11.977 4.235 1.00 93.19 128 VAL A CA 1
ATOM 1071 C C . VAL A 1 128 ? 13.827 12.705 5.296 1.00 93.19 128 VAL A C 1
ATOM 1073 O O . VAL A 1 128 ? 14.037 13.892 5.512 1.00 93.19 128 VAL A O 1
ATOM 1076 N N . THR A 1 129 ? 12.940 11.984 5.984 1.00 91.69 129 THR A N 1
ATOM 1077 C CA . THR A 1 129 ? 12.118 12.502 7.089 1.00 91.69 129 THR A CA 1
ATOM 1078 C C . THR A 1 129 ? 12.420 11.712 8.346 1.00 91.69 129 THR A C 1
ATOM 1080 O O . THR A 1 129 ? 12.280 10.485 8.345 1.00 91.69 129 THR A O 1
ATOM 1083 N N . ALA A 1 130 ? 12.821 12.386 9.426 1.00 88.19 130 ALA A N 1
ATOM 1084 C CA . ALA A 1 130 ? 13.173 11.742 10.691 1.00 88.19 130 ALA A CA 1
ATOM 1085 C C . ALA A 1 130 ? 14.150 10.570 10.477 1.00 88.19 130 ALA A C 1
ATOM 1087 O O . ALA A 1 130 ? 13.991 9.496 11.057 1.00 88.19 130 ALA A O 1
ATOM 1088 N N . THR A 1 131 ? 15.137 10.772 9.590 1.00 88.50 131 THR A N 1
ATOM 1089 C CA . THR A 1 131 ? 16.161 9.805 9.123 1.00 88.50 131 THR A CA 1
ATOM 1090 C C . THR A 1 131 ? 15.667 8.584 8.339 1.00 88.50 131 THR A C 1
ATOM 1092 O O . THR A 1 131 ? 16.460 7.723 7.952 1.00 88.50 131 THR A O 1
ATOM 1095 N N . ILE A 1 132 ? 14.368 8.507 8.069 1.00 91.69 132 ILE A N 1
ATOM 1096 C CA . ILE A 1 132 ? 13.780 7.469 7.233 1.00 91.69 132 ILE A CA 1
ATOM 1097 C C . ILE A 1 132 ? 13.726 8.003 5.796 1.00 91.69 132 ILE A C 1
ATOM 1099 O O . ILE A 1 132 ? 13.176 9.082 5.577 1.00 91.69 132 ILE A O 1
ATOM 1103 N N . PRO A 1 133 ? 14.262 7.275 4.799 1.00 94.31 133 PRO A N 1
ATOM 1104 C CA . PRO A 1 133 ? 14.136 7.678 3.402 1.00 94.31 133 PRO A CA 1
ATOM 1105 C C . PRO A 1 133 ? 12.667 7.845 3.006 1.00 94.31 133 PRO A C 1
ATOM 1107 O O . PRO A 1 133 ? 11.860 6.938 3.236 1.00 94.31 133 PRO A O 1
ATOM 1110 N N . ASN A 1 134 ? 12.315 8.959 2.367 1.00 96.31 134 ASN A N 1
ATOM 1111 C CA . ASN A 1 134 ? 10.924 9.252 2.029 1.00 96.31 134 ASN A CA 1
ATOM 1112 C C . ASN A 1 134 ? 10.334 8.209 1.083 1.00 96.31 134 ASN A C 1
ATOM 1114 O O . ASN A 1 134 ? 9.202 7.788 1.298 1.00 96.31 134 ASN A O 1
ATOM 1118 N N . ARG A 1 135 ? 11.115 7.666 0.138 1.00 95.94 135 ARG A N 1
ATOM 1119 C CA . ARG A 1 135 ? 10.717 6.491 -0.668 1.00 95.94 135 ARG A CA 1
ATOM 1120 C C . ARG A 1 135 ? 10.122 5.345 0.152 1.00 95.94 135 ARG A C 1
ATOM 1122 O O . ARG A 1 135 ? 9.186 4.699 -0.312 1.00 95.94 135 ARG A O 1
ATOM 1129 N N . TYR A 1 136 ? 10.629 5.083 1.358 1.00 95.75 136 TYR A N 1
ATOM 1130 C CA . TYR A 1 136 ? 10.057 4.062 2.237 1.00 95.75 136 TYR A CA 1
ATOM 1131 C C . TYR A 1 136 ? 8.674 4.477 2.753 1.00 95.75 136 TYR A C 1
ATOM 1133 O O . TYR A 1 136 ? 7.725 3.701 2.644 1.00 95.75 136 TYR A O 1
ATOM 1141 N N . LEU A 1 137 ? 8.549 5.701 3.277 1.00 96.88 137 LEU A N 1
ATOM 1142 C CA . LEU A 1 137 ? 7.294 6.236 3.815 1.00 96.88 137 LEU A CA 1
ATOM 1143 C C . LEU A 1 137 ? 6.222 6.339 2.725 1.00 96.88 137 LEU A C 1
ATOM 1145 O O . LEU A 1 137 ? 5.114 5.831 2.897 1.00 96.88 137 LEU A O 1
ATOM 1149 N N . VAL A 1 138 ? 6.573 6.917 1.577 1.00 98.38 138 VAL A N 1
ATOM 1150 C CA . VAL A 1 138 ? 5.708 7.082 0.404 1.00 98.38 138 VAL A CA 1
ATOM 1151 C C . VAL A 1 138 ? 5.247 5.718 -0.117 1.00 98.38 138 VAL A C 1
ATOM 1153 O O . VAL A 1 138 ? 4.053 5.515 -0.339 1.00 98.38 138 VAL A O 1
ATOM 1156 N N . CYS A 1 139 ? 6.154 4.742 -0.249 1.00 97.94 139 CYS A N 1
ATOM 1157 C CA . CYS A 1 139 ? 5.798 3.398 -0.710 1.00 97.94 139 CYS A CA 1
ATOM 1158 C C . CYS A 1 139 ? 4.862 2.675 0.274 1.00 97.94 139 CYS A C 1
ATOM 1160 O O . CYS A 1 139 ? 3.832 2.147 -0.150 1.00 97.94 139 CYS A O 1
ATOM 1162 N N . CYS A 1 140 ? 5.145 2.722 1.585 1.00 97.44 140 CYS A N 1
ATOM 1163 C CA . CYS A 1 140 ? 4.229 2.199 2.609 1.00 97.44 140 CYS A CA 1
ATOM 1164 C C . CYS A 1 140 ? 2.844 2.851 2.499 1.00 97.44 140 CYS A C 1
ATOM 1166 O O . CYS A 1 140 ? 1.823 2.170 2.572 1.00 97.44 140 CYS A O 1
ATOM 1168 N N . SER A 1 141 ? 2.809 4.167 2.292 1.00 98.38 141 SER A N 1
ATOM 1169 C CA . SER A 1 141 ? 1.567 4.936 2.206 1.00 98.38 141 SER A CA 1
ATOM 1170 C C . SER A 1 141 ? 0.726 4.507 1.014 1.00 98.38 141 SER A C 1
ATOM 1172 O O . SER A 1 141 ? -0.448 4.194 1.180 1.00 98.38 141 SER A O 1
ATOM 1174 N N . TYR A 1 142 ? 1.320 4.400 -0.177 1.00 98.69 142 TYR A N 1
ATOM 1175 C CA . TYR A 1 142 ? 0.609 3.916 -1.359 1.00 98.69 142 TYR A CA 1
ATOM 1176 C C . TYR A 1 142 ? 0.174 2.454 -1.237 1.00 98.69 142 TYR A C 1
ATOM 1178 O O . TYR A 1 142 ? -0.925 2.109 -1.673 1.00 98.69 142 TYR A O 1
ATOM 1186 N N . PHE A 1 143 ? 0.976 1.602 -0.595 1.00 98.25 143 PHE A N 1
ATOM 1187 C CA . PHE A 1 143 ? 0.562 0.233 -0.313 1.00 98.25 143 PHE A CA 1
ATOM 1188 C C . PHE A 1 143 ? -0.688 0.204 0.578 1.00 98.25 143 PHE A C 1
ATOM 1190 O O . PHE A 1 143 ? -1.688 -0.399 0.199 1.00 98.25 143 PHE A O 1
ATOM 1197 N N . TYR A 1 144 ? -0.712 0.914 1.707 1.00 98.31 144 TYR A N 1
ATOM 1198 C CA . TYR A 1 144 ? -1.900 0.925 2.570 1.00 98.31 144 TYR A CA 1
ATOM 1199 C C . TYR A 1 144 ? -3.079 1.712 1.993 1.00 98.31 144 TYR A C 1
ATOM 1201 O O . TYR A 1 144 ? -4.221 1.325 2.221 1.00 98.31 144 TYR A O 1
ATOM 1209 N N . LEU A 1 145 ? -2.851 2.735 1.166 1.00 98.75 145 LEU A N 1
ATOM 1210 C CA . LEU A 1 145 ? -3.922 3.364 0.385 1.00 98.75 145 LEU A CA 1
ATOM 1211 C C . LEU A 1 145 ? -4.585 2.355 -0.564 1.00 98.75 145 LEU A C 1
ATOM 1213 O O . LEU A 1 145 ? -5.801 2.404 -0.744 1.00 98.75 145 LEU A O 1
ATOM 1217 N N . SER A 1 146 ? -3.829 1.397 -1.118 1.00 98.56 146 SER A N 1
ATOM 1218 C CA . SER A 1 146 ? -4.424 0.308 -1.906 1.00 98.56 146 SER A CA 1
ATOM 1219 C C . SER A 1 146 ? -5.369 -0.562 -1.071 1.00 98.56 146 SER A C 1
ATOM 1221 O O . SER A 1 146 ? -6.470 -0.887 -1.518 1.00 98.56 146 SER A O 1
ATOM 1223 N N . VAL A 1 147 ? -4.988 -0.850 0.177 1.00 98.25 147 VAL A N 1
ATOM 1224 C CA . VAL A 1 147 ? -5.804 -1.599 1.140 1.00 98.25 147 VAL A CA 1
ATOM 1225 C C . VAL A 1 147 ? -7.070 -0.822 1.508 1.00 98.25 147 VAL A C 1
ATOM 1227 O O . VAL A 1 147 ? -8.165 -1.383 1.467 1.00 98.25 147 VAL A O 1
ATOM 1230 N N . VAL A 1 148 ? -6.950 0.479 1.798 1.00 98.50 148 VAL A N 1
ATOM 1231 C CA . VAL A 1 148 ? -8.097 1.356 2.094 1.00 98.50 148 VAL A CA 1
ATOM 1232 C C . VAL A 1 148 ? -9.097 1.342 0.942 1.00 98.50 148 VAL A C 1
ATOM 1234 O O . VAL A 1 148 ? -10.284 1.106 1.167 1.00 98.50 148 VAL A O 1
ATOM 1237 N N . ARG A 1 149 ? -8.634 1.533 -0.299 1.00 98.25 149 ARG A N 1
ATOM 1238 C CA . ARG A 1 149 ? -9.512 1.527 -1.477 1.00 98.25 149 ARG A CA 1
ATOM 1239 C C . ARG A 1 149 ? -10.172 0.173 -1.708 1.00 98.25 149 ARG A C 1
ATOM 1241 O O . ARG A 1 149 ? -11.367 0.139 -1.994 1.00 98.25 149 ARG A O 1
ATOM 1248 N N . LYS A 1 150 ? -9.455 -0.934 -1.486 1.00 97.69 150 LYS A N 1
ATOM 1249 C CA . LYS A 1 150 ? -10.044 -2.281 -1.538 1.00 97.69 150 LYS A CA 1
ATOM 1250 C C . LYS A 1 150 ? -11.164 -2.440 -0.509 1.00 97.69 150 LYS A C 1
ATOM 1252 O O . LYS A 1 150 ? -12.247 -2.902 -0.859 1.00 97.69 150 LYS A O 1
ATOM 1257 N N . LEU A 1 151 ? -10.949 -1.998 0.732 1.00 97.31 151 LEU A N 1
ATOM 1258 C CA . LEU A 1 151 ? -11.957 -2.048 1.798 1.00 97.31 151 LEU A CA 1
ATOM 1259 C C . LEU A 1 151 ? -13.160 -1.124 1.551 1.00 97.31 151 LEU A C 1
ATOM 1261 O O . LEU A 1 151 ? -14.244 -1.414 2.055 1.00 97.31 151 LEU A O 1
ATOM 1265 N N . GLN A 1 152 ? -12.977 -0.043 0.787 1.00 96.81 152 GLN A N 1
ATOM 1266 C CA . GLN A 1 152 ? -14.041 0.856 0.320 1.00 96.81 152 GLN A CA 1
ATOM 1267 C C . GLN A 1 152 ? -14.771 0.336 -0.936 1.00 96.81 152 GLN A C 1
ATOM 1269 O O . GLN A 1 152 ? -15.772 0.924 -1.341 1.00 96.81 152 GLN A O 1
ATOM 1274 N N . GLY A 1 153 ? -14.296 -0.752 -1.554 1.00 95.38 153 GLY A N 1
ATOM 1275 C CA . GLY A 1 153 ? -14.879 -1.332 -2.768 1.00 95.38 153 GLY A CA 1
ATOM 1276 C C . GLY A 1 153 ? -14.422 -0.689 -4.084 1.00 95.38 153 GLY A C 1
ATOM 1277 O O . GLY A 1 153 ? -15.002 -0.983 -5.127 1.00 95.38 153 GLY A O 1
ATOM 1278 N N . ASP A 1 154 ? -13.390 0.161 -4.070 1.00 95.19 154 ASP A N 1
ATOM 1279 C CA . ASP A 1 154 ? -12.801 0.753 -5.279 1.00 95.19 154 ASP A CA 1
ATOM 1280 C C . ASP A 1 154 ? -11.568 -0.043 -5.728 1.00 95.19 154 ASP A C 1
ATOM 1282 O O . ASP A 1 154 ? -10.417 0.292 -5.434 1.00 95.19 154 ASP A O 1
ATOM 1286 N N . GLU A 1 155 ? -11.819 -1.134 -6.450 1.00 95.12 155 GLU A N 1
ATOM 1287 C CA . GLU A 1 155 ? -10.776 -2.047 -6.933 1.00 95.12 155 GLU A CA 1
ATOM 1288 C C . GLU A 1 155 ? -9.808 -1.397 -7.931 1.00 95.12 155 GLU A C 1
ATOM 1290 O O . GLU A 1 155 ? -8.634 -1.774 -8.012 1.00 95.12 155 GLU A O 1
ATOM 1295 N N . TRP A 1 156 ? -10.282 -0.398 -8.681 1.00 94.31 156 TRP A N 1
ATOM 1296 C CA . TRP A 1 156 ? -9.464 0.328 -9.647 1.00 94.31 156 TRP A CA 1
ATOM 1297 C C . TRP A 1 156 ? -8.459 1.217 -8.932 1.00 94.31 156 TRP A C 1
ATOM 1299 O O . TRP A 1 156 ? -7.262 1.131 -9.208 1.00 94.31 156 TRP A O 1
ATOM 1309 N N . GLN A 1 157 ? -8.918 2.040 -7.985 1.00 96.06 157 GLN A N 1
ATOM 1310 C CA . GLN A 1 157 ? -8.006 2.871 -7.201 1.00 96.06 157 GLN A CA 1
ATOM 1311 C C . GLN A 1 157 ? -7.091 2.032 -6.313 1.00 96.06 157 GLN A C 1
ATOM 1313 O O . GLN A 1 157 ? -5.924 2.390 -6.154 1.00 96.06 157 GLN A O 1
ATOM 1318 N N . ALA A 1 158 ? -7.561 0.888 -5.804 1.00 98.00 158 ALA A N 1
ATOM 1319 C CA . ALA A 1 158 ? -6.706 -0.054 -5.091 1.00 98.00 158 ALA A CA 1
ATOM 1320 C C . ALA A 1 158 ? -5.513 -0.484 -5.958 1.00 98.00 158 ALA A C 1
ATOM 1322 O O . ALA A 1 158 ? -4.357 -0.291 -5.576 1.00 98.00 158 ALA A O 1
ATOM 1323 N N . ALA A 1 159 ? -5.773 -0.970 -7.174 1.00 97.69 159 ALA A N 1
ATOM 1324 C CA . ALA A 1 159 ? -4.708 -1.379 -8.084 1.00 97.69 159 ALA A CA 1
ATOM 1325 C C . ALA A 1 159 ? -3.792 -0.218 -8.506 1.00 97.69 159 ALA A C 1
ATOM 1327 O O . ALA A 1 159 ? -2.577 -0.396 -8.595 1.00 97.69 159 ALA A O 1
ATOM 1328 N N . LEU A 1 160 ? -4.337 0.983 -8.721 1.00 97.50 160 LEU A N 1
ATOM 1329 C CA . LEU A 1 160 ? -3.541 2.163 -9.070 1.00 97.50 160 LEU A CA 1
ATOM 1330 C C . LEU A 1 160 ? -2.602 2.598 -7.939 1.00 97.50 160 LEU A C 1
ATOM 1332 O O . LEU A 1 160 ? -1.450 2.940 -8.216 1.00 97.50 160 LEU A O 1
ATOM 1336 N N . HIS A 1 161 ? -3.058 2.569 -6.684 1.00 98.44 161 HIS A N 1
ATOM 1337 C CA . HIS A 1 161 ? -2.204 2.844 -5.530 1.00 98.44 161 HIS A CA 1
ATOM 1338 C C . HIS A 1 161 ? -1.143 1.760 -5.340 1.00 98.44 161 HIS A C 1
ATOM 1340 O O . HIS A 1 161 ? 0.020 2.093 -5.127 1.00 98.44 161 HIS A O 1
ATOM 1346 N N . PHE A 1 162 ? -1.490 0.481 -5.516 1.00 98.44 162 PHE A N 1
ATOM 1347 C CA . PHE A 1 162 ? -0.506 -0.602 -5.468 1.00 98.44 162 PHE A CA 1
ATOM 1348 C C . PHE A 1 162 ? 0.592 -0.411 -6.526 1.00 98.44 162 PHE A C 1
ATOM 1350 O O . PHE A 1 162 ? 1.780 -0.440 -6.211 1.00 98.44 162 PHE A O 1
ATOM 1357 N N . LEU A 1 163 ? 0.214 -0.139 -7.781 1.00 97.81 163 LEU A N 1
ATOM 1358 C CA . LEU A 1 163 ? 1.179 0.137 -8.849 1.00 97.81 163 LEU A CA 1
ATOM 1359 C C . LEU A 1 163 ? 1.998 1.400 -8.572 1.00 97.81 163 LEU A C 1
ATOM 1361 O O . LEU A 1 163 ? 3.171 1.444 -8.929 1.00 97.81 163 LEU A O 1
ATOM 1365 N N . GLN A 1 164 ? 1.425 2.412 -7.913 1.00 98.31 164 GLN A N 1
ATOM 1366 C CA . GLN A 1 164 ? 2.195 3.572 -7.468 1.00 98.31 164 GLN A CA 1
ATOM 1367 C C . GLN A 1 164 ? 3.232 3.196 -6.401 1.00 98.31 164 GLN A C 1
ATOM 1369 O O . GLN A 1 164 ? 4.356 3.674 -6.487 1.00 98.31 164 GLN A O 1
ATOM 1374 N N . ALA A 1 165 ? 2.917 2.305 -5.457 1.00 98.25 165 ALA A N 1
ATOM 1375 C CA . ALA A 1 165 ? 3.905 1.800 -4.500 1.00 98.25 165 ALA A CA 1
ATOM 1376 C C . ALA A 1 165 ? 5.071 1.093 -5.218 1.00 98.25 165 ALA A C 1
ATOM 1378 O O . ALA A 1 165 ? 6.237 1.360 -4.917 1.00 98.25 165 ALA A O 1
ATOM 1379 N N . VAL A 1 166 ? 4.768 0.268 -6.233 1.00 97.50 166 VAL A N 1
ATOM 1380 C CA . VAL A 1 166 ? 5.796 -0.372 -7.078 1.00 97.50 166 VAL A CA 1
ATOM 1381 C C . VAL A 1 166 ? 6.631 0.682 -7.803 1.00 97.50 166 VAL A C 1
ATOM 1383 O O . VAL A 1 166 ? 7.850 0.572 -7.844 1.00 97.50 166 VAL A O 1
ATOM 1386 N N . LEU A 1 167 ? 5.997 1.722 -8.354 1.00 97.06 167 LEU A N 1
ATOM 1387 C CA . LEU A 1 167 ? 6.701 2.799 -9.048 1.00 97.06 167 LEU A CA 1
ATOM 1388 C C . LEU A 1 167 ? 7.630 3.594 -8.135 1.00 97.06 167 LEU A C 1
ATOM 1390 O O . LEU A 1 167 ? 8.648 4.044 -8.637 1.00 97.06 167 LEU A O 1
ATOM 1394 N N . VAL A 1 168 ? 7.305 3.761 -6.851 1.00 97.12 168 VAL A N 1
ATOM 1395 C CA . VAL A 1 168 ? 8.141 4.474 -5.865 1.00 97.12 168 VAL A CA 1
ATOM 1396 C C . VAL A 1 168 ? 9.345 3.618 -5.470 1.00 97.12 168 VAL A C 1
ATOM 1398 O O . VAL A 1 168 ? 10.496 4.066 -5.510 1.00 97.12 168 VAL A O 1
ATOM 1401 N N . SER A 1 169 ? 9.101 2.355 -5.105 1.00 95.69 169 SER A N 1
ATOM 1402 C CA . SER A 1 169 ? 10.154 1.430 -4.681 1.00 95.69 169 SER A CA 1
ATOM 1403 C C . SER A 1 169 ? 9.816 -0.022 -5.049 1.00 95.69 169 SER A C 1
ATOM 1405 O O . SER A 1 169 ? 9.208 -0.732 -4.241 1.00 95.69 169 SER A O 1
ATOM 1407 N N . PRO A 1 170 ? 10.246 -0.495 -6.239 1.00 94.88 170 PRO A N 1
ATOM 1408 C CA . PRO A 1 170 ? 10.007 -1.864 -6.698 1.00 94.88 170 PRO A CA 1
ATOM 1409 C C . PRO A 1 170 ? 10.500 -2.908 -5.700 1.00 94.88 170 PRO A C 1
ATOM 1411 O O . PRO A 1 170 ? 9.752 -3.807 -5.318 1.00 94.88 170 PRO A O 1
ATOM 1414 N N . ARG A 1 171 ? 11.737 -2.739 -5.217 1.00 91.25 171 ARG A N 1
ATOM 1415 C CA . ARG A 1 171 ? 12.346 -3.614 -4.210 1.00 91.25 171 ARG A CA 1
ATOM 1416 C C . ARG A 1 171 ? 11.532 -3.720 -2.951 1.00 91.25 171 ARG A C 1
ATOM 1418 O O . ARG A 1 171 ? 11.302 -4.830 -2.499 1.00 91.25 171 ARG A O 1
ATOM 1425 N N . LEU A 1 172 ? 11.103 -2.590 -2.392 1.00 92.38 172 LEU A N 1
ATOM 1426 C CA . LEU A 1 172 ? 10.379 -2.612 -1.130 1.00 92.38 172 LEU A CA 1
ATOM 1427 C C . LEU A 1 172 ? 9.071 -3.390 -1.279 1.00 92.38 172 LEU A C 1
ATOM 1429 O O . LEU A 1 172 ? 8.769 -4.233 -0.440 1.00 92.38 172 LEU A O 1
ATOM 1433 N N . VAL A 1 173 ? 8.343 -3.182 -2.382 1.00 94.94 173 VAL A N 1
ATOM 1434 C CA . VAL A 1 173 ? 7.137 -3.971 -2.656 1.00 94.94 173 VAL A CA 1
ATOM 1435 C C . VAL A 1 173 ? 7.478 -5.448 -2.833 1.00 94.94 173 VAL A C 1
ATOM 1437 O O . VAL A 1 173 ? 6.791 -6.296 -2.272 1.00 94.94 173 VAL A O 1
ATOM 1440 N N . TRP A 1 174 ? 8.552 -5.774 -3.549 1.00 91.50 174 TRP A N 1
ATOM 1441 C CA . TRP A 1 174 ? 8.963 -7.159 -3.772 1.00 91.50 174 TRP A CA 1
ATOM 1442 C C . TRP A 1 174 ? 9.382 -7.877 -2.485 1.00 91.50 174 TRP A C 1
ATOM 1444 O O . TRP A 1 174 ? 8.979 -9.013 -2.262 1.00 91.50 174 TRP A O 1
ATOM 1454 N N . THR A 1 175 ? 10.191 -7.253 -1.631 1.00 89.12 175 THR A N 1
ATOM 1455 C CA . THR A 1 175 ? 10.800 -7.922 -0.470 1.00 89.12 175 THR A CA 1
ATOM 1456 C C . THR A 1 175 ? 9.938 -7.846 0.782 1.00 89.12 175 THR A C 1
ATOM 1458 O O . THR A 1 175 ? 9.953 -8.773 1.598 1.00 89.12 175 THR A O 1
ATOM 1461 N N . GLU A 1 176 ? 9.200 -6.748 0.959 1.00 89.50 176 GLU A N 1
ATOM 1462 C CA . GLU A 1 176 ? 8.454 -6.490 2.191 1.00 89.50 176 GLU A CA 1
ATOM 1463 C C . GLU A 1 176 ? 6.957 -6.739 2.070 1.00 89.50 176 GLU A C 1
ATOM 1465 O O . GLU A 1 176 ? 6.351 -7.120 3.071 1.00 89.50 176 GLU A O 1
ATOM 1470 N N . PHE A 1 177 ? 6.362 -6.545 0.887 1.00 90.50 177 PHE A N 1
ATOM 1471 C CA . PHE A 1 177 ? 4.903 -6.504 0.762 1.00 90.50 177 PHE A CA 1
ATOM 1472 C C . PHE A 1 177 ? 4.303 -7.661 -0.027 1.00 90.50 177 PHE A C 1
ATOM 1474 O O . PHE A 1 177 ? 3.387 -8.310 0.464 1.00 90.50 177 PHE A O 1
ATOM 1481 N N . ALA A 1 178 ? 4.783 -7.924 -1.240 1.00 91.94 178 ALA A N 1
ATOM 1482 C CA . ALA A 1 178 ? 4.036 -8.696 -2.228 1.00 91.94 178 ALA A CA 1
ATOM 1483 C C . ALA A 1 178 ? 4.939 -9.543 -3.142 1.00 91.94 178 ALA A C 1
ATOM 1485 O O . ALA A 1 178 ? 4.730 -9.577 -4.353 1.00 91.94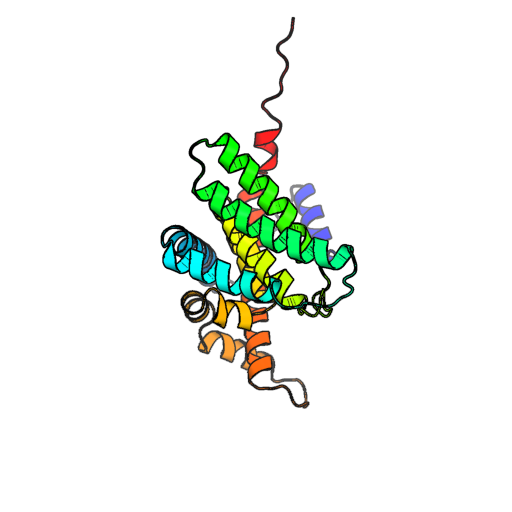 178 ALA A O 1
ATOM 1486 N N . SER A 1 179 ? 5.932 -10.241 -2.579 1.00 89.56 179 SER A N 1
ATOM 1487 C CA . SER A 1 179 ? 6.912 -11.047 -3.335 1.00 89.56 179 SER A CA 1
ATOM 1488 C C . SER A 1 179 ? 6.277 -11.964 -4.384 1.00 89.56 179 SER A C 1
ATOM 1490 O O . SER A 1 179 ? 6.582 -11.858 -5.570 1.00 89.56 179 SER A O 1
ATOM 1492 N N . GLN A 1 180 ? 5.334 -12.810 -3.961 1.00 88.62 180 GLN A N 1
ATOM 1493 C CA . GLN A 1 180 ? 4.665 -13.788 -4.827 1.00 88.62 180 GLN A CA 1
ATOM 1494 C C . GLN A 1 180 ? 3.862 -13.121 -5.951 1.00 88.62 180 GLN A C 1
ATOM 1496 O O . GLN A 1 180 ? 3.863 -13.583 -7.093 1.00 88.62 180 GLN A O 1
ATOM 1501 N N . LEU A 1 181 ? 3.181 -12.012 -5.647 1.00 92.81 181 LEU A N 1
ATOM 1502 C CA . LEU A 1 181 ? 2.450 -11.259 -6.659 1.00 92.81 181 LEU A CA 1
ATOM 1503 C C . LEU A 1 181 ? 3.429 -10.633 -7.657 1.00 92.81 181 LEU A C 1
ATOM 1505 O O . LEU A 1 181 ? 3.229 -10.762 -8.863 1.00 92.81 181 LEU A O 1
ATOM 1509 N N . CYS A 1 182 ? 4.502 -10.005 -7.179 1.00 90.56 182 CYS A N 1
ATOM 1510 C CA . CYS A 1 182 ? 5.503 -9.376 -8.030 1.00 90.56 182 CYS A CA 1
ATOM 1511 C C . CYS A 1 182 ? 6.163 -10.371 -8.996 1.00 90.56 182 CYS A C 1
ATOM 1513 O O . CYS A 1 182 ? 6.287 -10.059 -10.180 1.00 90.56 182 CYS A O 1
ATOM 1515 N N . GLU A 1 183 ? 6.484 -11.586 -8.545 1.00 87.88 183 GLU A N 1
ATOM 1516 C CA . GLU A 1 183 ? 7.001 -12.659 -9.409 1.00 87.88 183 GLU A CA 1
ATOM 1517 C C . GLU A 1 183 ? 6.057 -12.976 -10.578 1.00 87.88 183 GLU A C 1
ATOM 1519 O O . GLU A 1 183 ? 6.504 -13.198 -11.706 1.00 87.88 183 GLU A O 1
ATOM 1524 N N . SER A 1 184 ? 4.744 -12.949 -10.329 1.00 88.19 184 SER A N 1
ATOM 1525 C CA . SER A 1 184 ? 3.734 -13.194 -11.361 1.00 88.19 184 SER A CA 1
ATOM 1526 C C . SER A 1 184 ? 3.528 -12.000 -12.303 1.00 88.19 184 SER A C 1
ATOM 1528 O O . SER A 1 184 ? 3.355 -12.187 -13.508 1.00 88.19 184 SER A O 1
ATOM 1530 N N . LEU A 1 185 ? 3.551 -10.768 -11.778 1.00 86.75 185 LEU A N 1
ATOM 1531 C CA . LEU A 1 185 ? 3.271 -9.546 -12.542 1.00 86.75 185 LEU A CA 1
ATOM 1532 C C . LEU A 1 185 ? 4.460 -9.100 -13.405 1.00 86.75 185 LEU A C 1
ATOM 1534 O O . LEU A 1 185 ? 4.263 -8.534 -14.490 1.00 86.75 185 LEU A O 1
ATOM 1538 N N . PHE A 1 186 ? 5.676 -9.362 -12.922 1.00 84.69 186 PHE A N 1
ATOM 1539 C CA . PHE A 1 186 ? 6.944 -8.921 -13.501 1.00 84.69 186 PHE A CA 1
ATOM 1540 C C . PHE A 1 186 ? 7.875 -10.116 -13.766 1.00 84.69 186 PHE A C 1
ATOM 1542 O O . PHE A 1 186 ? 8.988 -10.173 -13.238 1.00 84.69 186 PHE A O 1
ATOM 1549 N N . PRO A 1 187 ? 7.461 -11.096 -14.592 1.00 74.94 187 PRO A N 1
ATOM 1550 C CA . PRO A 1 187 ? 8.302 -12.247 -14.884 1.00 74.94 187 PRO A CA 1
ATOM 1551 C C . PRO A 1 187 ? 9.607 -11.795 -15.547 1.00 74.94 187 PRO A C 1
ATOM 1553 O O . PRO A 1 187 ? 9.608 -10.873 -16.370 1.00 74.94 187 PRO A O 1
ATOM 1556 N N . GLN A 1 188 ? 10.714 -12.481 -15.252 1.00 68.56 188 GLN A N 1
ATOM 1557 C CA . GLN A 1 188 ? 12.057 -12.143 -15.755 1.00 68.56 188 GLN A CA 1
ATOM 1558 C C . GLN A 1 188 ? 12.116 -11.976 -17.284 1.00 68.56 188 GLN A C 1
ATOM 1560 O O . GLN A 1 188 ? 12.881 -11.164 -17.798 1.00 68.56 188 GLN A O 1
ATOM 1565 N N . SER A 1 189 ? 11.271 -12.694 -18.027 1.00 60.91 189 SER A N 1
ATOM 1566 C CA . SER A 1 189 ? 11.130 -12.551 -19.481 1.00 60.91 189 SER A CA 1
ATOM 1567 C C . SER A 1 189 ? 10.610 -11.171 -19.906 1.00 60.91 189 SER A C 1
ATOM 1569 O O . SER A 1 189 ? 11.086 -10.611 -20.892 1.00 60.91 189 SER A O 1
ATOM 1571 N N . SER A 1 190 ? 9.670 -10.595 -19.153 1.00 60.22 190 SER A N 1
ATOM 1572 C CA . SER A 1 190 ? 9.145 -9.246 -19.393 1.00 60.22 190 SER A CA 1
ATOM 1573 C C . SER A 1 190 ? 10.162 -8.160 -19.039 1.00 60.22 190 SER A C 1
ATOM 1575 O O . SER A 1 190 ? 10.312 -7.203 -19.796 1.00 60.22 190 SER A O 1
ATOM 1577 N N . ILE A 1 191 ? 10.931 -8.368 -17.966 1.00 61.84 191 ILE A N 1
ATOM 1578 C CA . ILE A 1 191 ? 12.042 -7.503 -17.545 1.00 61.84 191 ILE A CA 1
ATOM 1579 C C . ILE A 1 191 ? 13.138 -7.491 -18.628 1.00 61.84 191 ILE A C 1
ATOM 1581 O O . ILE A 1 191 ? 13.579 -6.430 -19.071 1.00 61.84 191 ILE A O 1
ATOM 1585 N N . ARG A 1 192 ? 13.509 -8.668 -19.149 1.00 58.34 192 ARG A N 1
ATOM 1586 C CA . ARG A 1 192 ? 14.556 -8.829 -20.170 1.00 58.34 192 ARG A CA 1
ATOM 1587 C C . ARG A 1 192 ? 14.177 -8.252 -21.540 1.00 58.34 192 ARG A C 1
ATOM 1589 O O . ARG A 1 192 ? 15.039 -7.721 -22.235 1.00 58.34 192 ARG A O 1
ATOM 1596 N N . MET A 1 193 ? 12.900 -8.318 -21.935 1.00 53.78 193 MET A N 1
ATOM 1597 C CA . MET A 1 193 ? 12.429 -7.673 -23.173 1.00 53.78 193 MET A CA 1
ATOM 1598 C C . MET A 1 193 ? 12.506 -6.144 -23.103 1.00 53.78 193 MET A C 1
ATOM 1600 O O . MET A 1 193 ? 12.814 -5.502 -24.105 1.00 53.78 193 MET A O 1
ATOM 1604 N N . VAL A 1 194 ? 12.262 -5.552 -21.930 1.00 57.81 194 VAL A N 1
ATOM 1605 C CA . VAL A 1 194 ? 12.426 -4.104 -21.729 1.00 57.81 194 VAL A CA 1
ATOM 1606 C C . VAL A 1 194 ? 13.904 -3.711 -21.782 1.00 57.81 194 VAL A C 1
ATOM 1608 O O . VAL A 1 194 ? 14.239 -2.727 -22.439 1.00 57.81 194 VAL A O 1
ATOM 1611 N N . GLN A 1 195 ? 14.796 -4.519 -21.200 1.00 53.72 195 GLN A N 1
ATOM 1612 C CA . GLN A 1 195 ? 16.246 -4.304 -21.283 1.00 53.72 195 GLN A CA 1
ATOM 1613 C C . GLN A 1 195 ? 16.760 -4.326 -22.732 1.00 53.72 195 GLN A C 1
ATOM 1615 O O . GLN A 1 195 ? 17.486 -3.418 -23.126 1.00 53.72 195 GLN A O 1
ATOM 1620 N N . GLY A 1 196 ? 16.319 -5.288 -23.555 1.00 52.44 196 GLY A N 1
ATOM 1621 C CA . GLY A 1 196 ? 16.739 -5.404 -24.960 1.00 52.44 196 GLY A CA 1
ATOM 1622 C C . GLY A 1 196 ? 16.377 -4.202 -25.847 1.00 52.44 196 GLY A C 1
ATOM 1623 O O . GLY A 1 196 ? 17.089 -3.919 -26.807 1.00 52.44 196 GLY A O 1
ATOM 1624 N N . ASN A 1 197 ? 15.320 -3.457 -25.504 1.00 51.06 197 ASN A N 1
ATOM 1625 C CA . ASN A 1 197 ? 14.931 -2.231 -26.213 1.00 51.06 197 ASN A CA 1
ATOM 1626 C C . ASN A 1 197 ? 15.652 -0.971 -25.697 1.00 51.06 197 ASN A C 1
ATOM 1628 O O . ASN A 1 197 ? 15.691 0.037 -26.402 1.00 51.06 197 ASN A O 1
ATOM 1632 N N . CYS A 1 198 ? 16.222 -1.012 -24.488 1.00 48.03 198 CYS A N 1
ATOM 1633 C CA . CYS A 1 198 ? 16.895 0.124 -23.852 1.00 48.03 198 CYS A CA 1
ATOM 1634 C C . CYS A 1 198 ? 18.425 0.125 -24.026 1.00 48.03 198 CYS A C 1
ATOM 1636 O O . CYS A 1 198 ? 19.050 1.150 -23.760 1.00 48.03 198 CYS A O 1
ATOM 1638 N N . SER A 1 199 ? 19.045 -0.953 -24.528 1.00 49.53 199 SER A N 1
ATOM 1639 C CA . SER A 1 1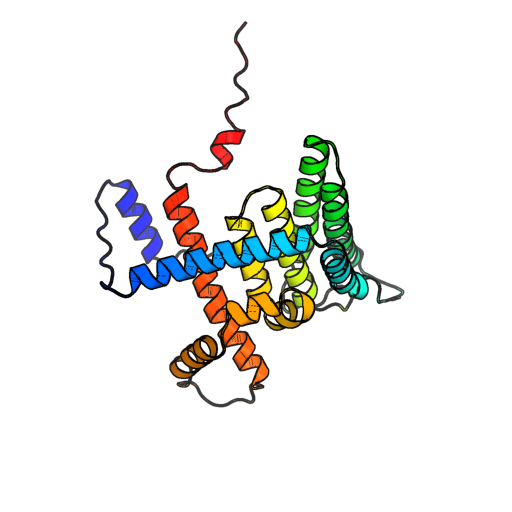99 ? 20.512 -1.091 -24.671 1.00 49.53 199 SER A CA 1
ATOM 1640 C C . SER A 1 199 ? 21.180 -0.196 -25.739 1.00 49.53 199 SER A C 1
ATOM 1642 O O . SER A 1 199 ? 22.247 -0.526 -26.245 1.00 49.53 199 SER A O 1
ATOM 1644 N N . SER A 1 200 ? 20.597 0.956 -26.086 1.00 49.31 200 SER A N 1
ATOM 1645 C CA . SER A 1 200 ? 21.198 1.959 -26.984 1.00 49.31 200 SER A CA 1
ATOM 1646 C C . SER A 1 200 ? 21.652 3.229 -26.250 1.00 49.31 200 SER A C 1
ATOM 1648 O O . SER A 1 200 ? 21.558 4.326 -26.807 1.00 49.31 200 SER A O 1
ATOM 1650 N N . ARG A 1 201 ? 22.113 3.139 -24.994 1.00 44.72 201 ARG A N 1
ATOM 1651 C CA . ARG A 1 201 ? 22.736 4.292 -24.326 1.00 44.72 201 ARG A CA 1
ATOM 1652 C C . ARG A 1 201 ? 23.852 3.887 -23.361 1.00 44.72 201 ARG A C 1
ATOM 1654 O O . ARG A 1 201 ? 23.784 2.868 -22.693 1.00 44.72 201 ARG A O 1
ATOM 1661 N N . SER A 1 202 ? 24.910 4.685 -23.424 1.00 44.97 202 SER A N 1
ATOM 1662 C CA . SER A 1 202 ? 26.282 4.403 -23.016 1.00 44.97 202 SER A CA 1
ATOM 1663 C C . SER A 1 202 ? 26.508 4.404 -21.500 1.00 44.97 202 SER A C 1
ATOM 1665 O O . SER A 1 202 ? 25.985 5.266 -20.806 1.00 44.97 202 SER A O 1
ATOM 1667 N N . LEU A 1 203 ? 27.352 3.458 -21.074 1.00 52.84 203 LEU A N 1
ATOM 1668 C CA . LEU A 1 203 ? 28.331 3.453 -19.978 1.00 52.84 203 LEU A CA 1
ATOM 1669 C C . LEU A 1 203 ? 28.150 4.461 -18.821 1.00 52.84 203 LEU A C 1
ATOM 1671 O O . LEU A 1 203 ? 28.585 5.601 -18.924 1.00 52.84 203 LEU A O 1
ATOM 1675 N N . GLU A 1 204 ? 27.666 3.970 -17.683 1.00 42.72 204 GLU A N 1
ATOM 1676 C CA . GLU A 1 204 ? 28.172 4.276 -16.338 1.00 42.72 204 GLU A CA 1
ATOM 1677 C C . GLU A 1 204 ? 27.691 3.165 -15.388 1.00 42.72 204 GLU A C 1
ATOM 1679 O O . GLU A 1 204 ? 26.767 2.427 -15.713 1.00 42.72 204 GLU A O 1
ATOM 1684 N N . SER A 1 205 ? 28.387 2.979 -14.270 1.00 47.16 205 SER A N 1
ATOM 1685 C CA . SER A 1 205 ? 28.263 1.892 -13.286 1.00 47.16 205 SER A CA 1
ATOM 1686 C C . SER A 1 205 ? 26.865 1.774 -12.637 1.00 47.16 205 SER A C 1
ATOM 1688 O O . SER A 1 205 ? 26.700 2.048 -11.447 1.00 47.16 205 SER A O 1
ATOM 1690 N N . VAL A 1 206 ? 25.846 1.358 -13.384 1.00 48.91 206 VAL A N 1
ATOM 1691 C CA . VAL A 1 206 ? 24.536 1.021 -12.822 1.00 48.91 206 VAL A CA 1
ATOM 1692 C C . VAL A 1 206 ? 24.618 -0.406 -12.292 1.00 48.91 206 VAL A C 1
ATOM 1694 O O . VAL A 1 206 ? 24.991 -1.336 -13.008 1.00 48.91 206 VAL A O 1
ATOM 1697 N N . SER A 1 207 ? 24.332 -0.583 -11.004 1.00 60.97 207 SER A N 1
ATOM 1698 C CA . SER A 1 207 ? 24.195 -1.911 -10.414 1.00 60.97 207 SER A CA 1
ATOM 1699 C C . SER A 1 207 ? 23.169 -2.708 -11.229 1.00 60.97 207 SER A C 1
ATOM 1701 O O . SER A 1 207 ? 22.105 -2.179 -11.543 1.00 60.97 207 SER A O 1
ATOM 1703 N N . SER A 1 208 ? 23.427 -3.993 -11.520 1.00 69.38 208 SER A N 1
ATOM 1704 C CA . SER A 1 208 ? 22.458 -4.903 -12.192 1.00 69.38 208 SER A CA 1
ATOM 1705 C C . SER A 1 208 ? 21.060 -4.893 -11.554 1.00 69.38 208 SER A C 1
ATOM 1707 O O . SER A 1 208 ? 20.042 -5.270 -12.127 1.00 69.38 208 SER A O 1
ATOM 1709 N N . GLU A 1 209 ? 21.060 -4.464 -10.309 1.00 71.50 209 GLU A N 1
ATOM 1710 C CA . GLU A 1 209 ? 19.998 -4.455 -9.352 1.00 71.50 209 GLU A CA 1
ATOM 1711 C C . GLU A 1 209 ? 19.171 -3.146 -9.491 1.00 71.50 209 GLU A C 1
ATOM 1713 O O . GLU A 1 209 ? 17.965 -3.169 -9.271 1.00 71.50 209 GLU A O 1
ATOM 1718 N N . ASP A 1 210 ? 19.772 -2.023 -9.906 1.00 80.38 210 ASP A N 1
ATOM 1719 C CA . ASP A 1 210 ? 19.063 -0.779 -10.266 1.00 80.38 210 ASP A CA 1
ATOM 1720 C C . ASP A 1 210 ? 18.450 -0.873 -11.675 1.00 80.38 210 ASP A C 1
ATOM 1722 O O . ASP A 1 210 ? 17.354 -0.370 -11.929 1.00 80.38 210 ASP A O 1
ATOM 1726 N N . GLU A 1 211 ? 19.117 -1.581 -12.595 1.00 81.94 211 GLU A N 1
ATOM 1727 C CA . GLU A 1 211 ? 18.577 -1.865 -13.933 1.00 81.94 211 GLU A CA 1
ATOM 1728 C C . GLU A 1 211 ? 17.295 -2.708 -13.868 1.00 81.94 211 GLU A C 1
ATOM 1730 O O . GLU A 1 211 ? 16.368 -2.521 -14.663 1.00 81.94 211 GLU A O 1
ATOM 1735 N N . MET A 1 212 ? 17.236 -3.647 -12.919 1.00 83.00 212 MET A N 1
ATOM 1736 C CA . MET A 1 212 ? 16.044 -4.450 -12.664 1.00 83.00 212 MET A CA 1
ATOM 1737 C C . MET A 1 212 ? 14.896 -3.584 -12.138 1.00 83.00 212 MET A C 1
ATOM 1739 O O . MET A 1 212 ? 13.775 -3.694 -12.639 1.00 83.00 212 MET A O 1
ATOM 1743 N N . ASP A 1 213 ? 15.175 -2.699 -11.178 1.00 89.06 213 ASP A N 1
ATOM 1744 C CA . ASP A 1 213 ? 14.187 -1.774 -10.624 1.00 89.06 213 ASP A CA 1
ATOM 1745 C C . ASP A 1 213 ? 13.588 -0.878 -11.712 1.00 89.06 213 ASP A C 1
ATOM 1747 O O . ASP A 1 213 ? 12.367 -0.720 -11.766 1.00 89.06 213 ASP A O 1
ATOM 1751 N N . GLU A 1 214 ? 14.405 -0.338 -12.620 1.00 89.38 214 GLU A N 1
ATOM 1752 C CA . GLU A 1 214 ? 13.900 0.511 -13.705 1.00 89.38 214 GLU A CA 1
ATOM 1753 C C . GLU A 1 214 ? 13.046 -0.273 -14.710 1.00 89.38 214 GLU A C 1
ATOM 1755 O O . GLU A 1 214 ? 11.992 0.196 -15.146 1.00 89.38 214 GLU A O 1
ATOM 1760 N N . ALA A 1 215 ? 13.432 -1.508 -15.034 1.00 87.75 215 ALA A N 1
ATOM 1761 C CA . ALA A 1 215 ? 12.619 -2.369 -15.887 1.00 87.75 215 ALA A CA 1
ATOM 1762 C C . ALA A 1 215 ? 11.259 -2.704 -15.242 1.00 87.75 215 ALA A C 1
ATOM 1764 O O . ALA A 1 215 ? 10.234 -2.695 -15.932 1.00 87.75 215 ALA A O 1
ATOM 1765 N N . ILE A 1 216 ? 11.220 -2.942 -13.925 1.00 91.12 216 ILE A N 1
ATOM 1766 C CA . ILE A 1 216 ? 9.965 -3.130 -13.182 1.00 91.12 216 ILE A CA 1
ATOM 1767 C C . ILE A 1 216 ? 9.129 -1.844 -13.210 1.00 91.12 216 ILE A C 1
ATOM 1769 O O . ILE A 1 216 ? 7.928 -1.913 -13.486 1.00 91.12 216 ILE A O 1
ATOM 1773 N N . ARG A 1 217 ? 9.744 -0.669 -12.996 1.00 93.50 217 ARG A N 1
ATOM 1774 C CA . ARG A 1 217 ? 9.051 0.631 -13.078 1.00 93.50 217 ARG A CA 1
ATOM 1775 C C . ARG A 1 217 ? 8.415 0.837 -14.446 1.00 93.50 217 ARG A C 1
ATOM 1777 O O . ARG A 1 217 ? 7.259 1.242 -14.516 1.00 93.50 217 ARG A O 1
ATOM 1784 N N . GLU A 1 218 ? 9.117 0.516 -15.527 1.00 90.50 218 GLU A N 1
ATOM 1785 C CA . GLU A 1 218 ? 8.590 0.666 -16.884 1.00 90.50 218 GLU A CA 1
ATOM 1786 C C . GLU A 1 218 ? 7.379 -0.244 -17.147 1.00 90.50 218 GLU A C 1
ATOM 1788 O O . GLU A 1 218 ? 6.380 0.191 -17.722 1.00 90.50 218 GLU A O 1
ATOM 1793 N N . VAL A 1 219 ? 7.411 -1.495 -16.680 1.00 90.19 219 VAL A N 1
ATOM 1794 C CA . VAL A 1 219 ? 6.253 -2.396 -16.791 1.00 90.19 219 VAL A CA 1
ATOM 1795 C C . VAL A 1 219 ? 5.087 -1.907 -15.924 1.00 90.19 219 VAL A C 1
ATOM 1797 O O . VAL A 1 219 ? 3.952 -1.844 -16.403 1.00 90.19 219 VAL A O 1
ATOM 1800 N N . ALA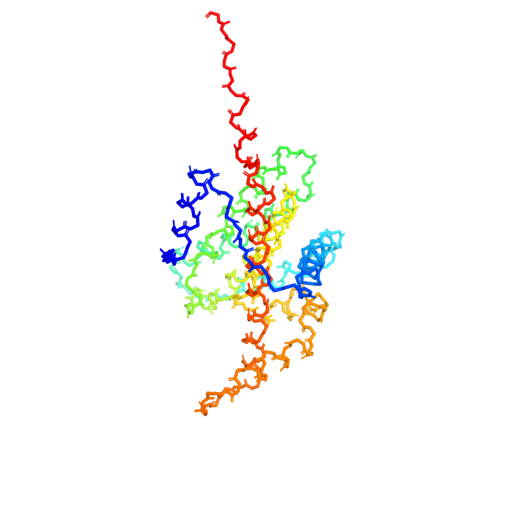 A 1 220 ? 5.350 -1.503 -14.677 1.00 93.31 220 ALA A N 1
ATOM 1801 C CA . ALA A 1 220 ? 4.333 -0.976 -13.768 1.00 93.31 220 ALA A CA 1
ATOM 1802 C C . ALA A 1 220 ? 3.684 0.307 -14.314 1.00 93.31 220 ALA A C 1
ATOM 1804 O O . ALA A 1 220 ? 2.469 0.476 -14.204 1.00 93.31 220 ALA A O 1
ATOM 1805 N N . ARG A 1 221 ? 4.469 1.177 -14.963 1.00 94.00 221 ARG A N 1
ATOM 1806 C CA . ARG A 1 221 ? 4.003 2.403 -15.625 1.00 94.00 221 ARG A CA 1
ATOM 1807 C C . ARG A 1 221 ? 3.002 2.078 -16.728 1.00 94.00 221 ARG A C 1
ATOM 1809 O O . ARG A 1 221 ? 1.914 2.647 -16.732 1.00 94.00 221 ARG A O 1
ATOM 1816 N N . ARG A 1 222 ? 3.309 1.094 -17.579 1.00 91.06 222 ARG A N 1
ATOM 1817 C CA . ARG A 1 222 ? 2.393 0.633 -18.638 1.00 91.06 222 ARG A CA 1
ATOM 1818 C C . ARG A 1 222 ? 1.098 0.063 -18.075 1.00 91.06 222 ARG A C 1
ATOM 1820 O O . ARG A 1 222 ? 0.029 0.442 -18.546 1.00 91.06 222 ARG A O 1
ATOM 1827 N N . TYR A 1 223 ? 1.168 -0.792 -17.050 1.00 92.31 223 TYR A N 1
ATOM 1828 C CA . TYR A 1 223 ? -0.042 -1.292 -16.390 1.00 92.31 223 TYR A CA 1
ATOM 1829 C C . TYR A 1 223 ? -0.870 -0.143 -15.813 1.00 92.31 223 TYR A C 1
ATOM 1831 O O . TYR A 1 223 ? -2.076 -0.085 -16.037 1.00 92.31 223 TYR A O 1
ATOM 1839 N N . LYS A 1 224 ? -0.230 0.810 -15.127 1.00 93.56 224 LYS A N 1
ATOM 1840 C CA . LYS A 1 224 ? -0.915 1.951 -14.515 1.00 93.56 224 LYS A CA 1
ATOM 1841 C C . LYS A 1 224 ? -1.601 2.823 -15.567 1.00 93.56 224 LYS A C 1
ATOM 1843 O O . LYS A 1 224 ? -2.766 3.168 -15.399 1.00 93.56 224 LYS A O 1
ATOM 1848 N N . GLU A 1 225 ? -0.914 3.147 -16.659 1.00 90.88 225 GLU A N 1
ATOM 1849 C CA . GLU A 1 225 ? -1.471 3.914 -17.779 1.00 90.88 225 GLU A CA 1
ATOM 1850 C C . GLU A 1 225 ? -2.668 3.206 -18.423 1.00 90.88 225 GLU A C 1
ATOM 1852 O O . GLU A 1 225 ? -3.697 3.841 -18.664 1.00 90.88 225 GLU A O 1
ATOM 1857 N N . CYS A 1 226 ? -2.574 1.889 -18.633 1.00 89.94 226 CYS A N 1
ATOM 1858 C CA . CYS A 1 226 ? -3.673 1.093 -19.174 1.00 89.94 226 CYS A CA 1
ATOM 1859 C C . CYS A 1 226 ? -4.877 1.070 -18.223 1.00 89.94 226 CYS A C 1
ATOM 1861 O O . CYS A 1 226 ? -6.004 1.300 -18.655 1.00 89.94 226 CYS A O 1
ATOM 1863 N N . LEU A 1 227 ? -4.659 0.860 -16.920 1.00 90.19 227 LEU A N 1
ATOM 1864 C CA . LEU A 1 227 ? -5.748 0.877 -15.940 1.00 90.19 227 LEU A CA 1
ATOM 1865 C C . LEU A 1 227 ? -6.427 2.248 -15.861 1.00 90.19 227 LEU A C 1
ATOM 1867 O O . LEU A 1 227 ? -7.653 2.310 -15.842 1.00 90.19 227 LEU A O 1
ATOM 1871 N N . VAL A 1 228 ? -5.670 3.350 -15.898 1.00 89.81 228 VAL A N 1
ATOM 1872 C CA . VAL A 1 228 ? -6.255 4.702 -15.974 1.00 89.81 228 VAL A CA 1
ATOM 1873 C C . VAL A 1 228 ? -7.070 4.874 -17.259 1.00 89.81 228 VAL A C 1
ATOM 1875 O O . VAL A 1 228 ? -8.162 5.445 -17.220 1.00 89.81 228 VAL A O 1
ATOM 1878 N N . TYR A 1 229 ? -6.576 4.375 -18.395 1.00 86.88 229 TYR A N 1
ATOM 1879 C CA . TYR A 1 229 ? -7.300 4.430 -19.662 1.00 86.88 229 TYR A CA 1
ATOM 1880 C C . TYR A 1 229 ? -8.647 3.703 -19.583 1.00 86.88 229 TYR A C 1
ATOM 1882 O O . TYR A 1 229 ? -9.672 4.324 -19.876 1.00 86.88 229 TYR A O 1
ATOM 1890 N N . TYR A 1 230 ? -8.679 2.440 -19.144 1.00 83.56 230 TYR A N 1
ATOM 1891 C CA . TYR A 1 230 ? -9.947 1.713 -19.020 1.00 83.56 230 TYR A CA 1
ATOM 1892 C C . TYR A 1 230 ? -10.849 2.326 -17.958 1.00 83.56 230 TYR A C 1
ATOM 1894 O O . TYR A 1 230 ? -12.050 2.409 -18.187 1.00 83.56 230 TYR A O 1
ATOM 1902 N N . GLN A 1 231 ? -10.301 2.829 -16.848 1.00 83.50 231 GLN A N 1
ATOM 1903 C CA . GLN A 1 231 ? -11.102 3.536 -15.855 1.00 83.50 231 GLN A CA 1
ATOM 1904 C C . GLN A 1 231 ? -11.817 4.734 -16.505 1.00 83.50 231 GLN A C 1
ATOM 1906 O O . GLN A 1 231 ? -13.026 4.890 -16.386 1.00 83.50 231 GLN A O 1
ATOM 1911 N N . VAL A 1 232 ? -11.118 5.563 -17.280 1.00 82.50 232 VAL A N 1
ATOM 1912 C CA . VAL A 1 232 ? -11.749 6.709 -17.957 1.00 82.50 232 VAL A CA 1
ATOM 1913 C C . VAL A 1 232 ? -12.703 6.277 -19.076 1.00 82.50 232 VAL A C 1
ATOM 1915 O O . VAL A 1 232 ? -13.740 6.911 -19.270 1.00 82.50 232 VAL A O 1
ATOM 1918 N N . MET A 1 233 ? -12.372 5.226 -19.826 1.00 78.25 233 MET A N 1
ATOM 1919 C CA . MET A 1 233 ? -13.185 4.756 -20.950 1.00 78.25 233 MET A CA 1
ATOM 1920 C C . MET A 1 233 ? -14.468 4.053 -20.509 1.00 78.25 233 MET A C 1
ATOM 1922 O O . MET A 1 233 ? -15.506 4.288 -21.119 1.00 78.25 233 MET A O 1
ATOM 1926 N N . LEU A 1 234 ? -14.410 3.242 -19.453 1.00 68.88 234 LEU A N 1
ATOM 1927 C CA . LEU A 1 234 ? -15.552 2.505 -18.912 1.00 68.88 234 LEU A CA 1
ATOM 1928 C C . LEU A 1 234 ? -16.402 3.386 -17.981 1.00 68.88 234 LEU A C 1
ATOM 1930 O O . LEU A 1 234 ? -17.626 3.343 -18.052 1.00 68.88 234 LEU A O 1
ATOM 1934 N N . TYR A 1 235 ? -15.785 4.240 -17.150 1.00 60.19 235 TYR A N 1
ATOM 1935 C CA . TYR A 1 235 ? -16.509 5.129 -16.222 1.00 60.19 235 TYR A CA 1
ATOM 1936 C C . TYR A 1 235 ? -16.810 6.523 -16.791 1.00 60.19 235 TYR A C 1
ATOM 1938 O O . TYR A 1 235 ? -17.456 7.338 -16.129 1.00 60.19 235 TYR A O 1
ATOM 1946 N N . GLY A 1 236 ? -16.408 6.806 -18.033 1.00 54.50 236 GLY A N 1
ATOM 1947 C CA . GLY A 1 236 ? -16.798 8.019 -18.758 1.00 54.50 236 GLY A CA 1
ATOM 1948 C C . GLY A 1 236 ? -18.314 8.169 -18.945 1.00 54.50 236 GLY A C 1
ATOM 1949 O O . GLY A 1 236 ? -18.775 9.269 -19.250 1.00 54.50 236 GLY A O 1
ATOM 1950 N N . GLU A 1 237 ? -19.085 7.100 -18.717 1.00 51.97 237 GLU A N 1
ATOM 1951 C CA . GLU A 1 237 ? -20.551 7.095 -18.768 1.00 51.97 237 GLU A CA 1
ATOM 1952 C C . GLU A 1 237 ? -21.216 7.363 -17.398 1.00 51.97 237 GLU A C 1
ATOM 1954 O O . GLU A 1 237 ? -22.316 7.916 -17.359 1.00 51.97 237 GLU A O 1
ATOM 1959 N N . THR A 1 238 ? -20.535 7.129 -16.265 1.00 46.25 238 THR A N 1
ATOM 1960 C CA . THR A 1 238 ? -21.025 7.489 -14.915 1.00 46.25 238 THR A CA 1
ATOM 1961 C C . THR A 1 238 ? -19.879 7.819 -13.948 1.00 46.25 238 THR A C 1
ATOM 1963 O O . THR A 1 238 ? -19.242 6.911 -13.413 1.00 46.25 238 THR A O 1
ATOM 1966 N N . PRO A 1 239 ? -19.643 9.106 -13.633 1.00 47.81 239 PRO A N 1
ATOM 1967 C CA . PRO A 1 239 ? -18.694 9.485 -12.593 1.00 47.81 239 PRO A CA 1
ATOM 1968 C C . PRO A 1 239 ? -19.196 9.102 -11.194 1.00 47.81 239 PRO A C 1
ATOM 1970 O O . PRO A 1 239 ? -20.324 9.442 -10.827 1.00 47.81 239 PRO A O 1
ATOM 1973 N N . TRP A 1 240 ? -18.343 8.464 -10.391 1.00 47.12 240 TRP A N 1
ATOM 1974 C CA . TRP A 1 240 ? -18.644 7.981 -9.033 1.00 47.12 240 TRP A CA 1
ATOM 1975 C C . TRP A 1 240 ? -19.098 9.085 -8.059 1.00 47.12 240 TRP A C 1
ATOM 1977 O O . TRP A 1 240 ? -19.912 8.837 -7.172 1.00 47.12 240 TRP A O 1
ATOM 1987 N N . TRP A 1 241 ? -18.696 10.342 -8.271 1.00 51.53 241 TRP A N 1
ATOM 1988 C CA . TRP A 1 241 ? -19.173 11.480 -7.470 1.00 51.53 241 TRP A CA 1
ATOM 1989 C C . TRP A 1 241 ? -20.626 11.897 -7.768 1.00 51.53 241 TRP A C 1
ATOM 1991 O O . TRP A 1 241 ? -21.222 12.648 -6.997 1.00 51.53 241 TRP A O 1
ATOM 2001 N N . ARG A 1 242 ? -21.248 11.411 -8.854 1.00 39.59 242 ARG A N 1
ATOM 2002 C CA . ARG A 1 242 ? -22.640 11.763 -9.197 1.00 39.59 242 ARG A CA 1
ATOM 2003 C C . ARG A 1 242 ? -23.672 11.042 -8.311 1.00 39.59 242 ARG A C 1
ATOM 2005 O O . ARG A 1 242 ? -24.786 11.541 -8.148 1.00 39.59 242 ARG A O 1
ATOM 2012 N N . SER A 1 243 ? -23.295 9.924 -7.683 1.00 44.00 243 SER A N 1
ATOM 2013 C CA . SER A 1 243 ? -24.165 9.191 -6.748 1.00 44.00 243 SER A CA 1
ATOM 2014 C C . SER A 1 243 ? -24.233 9.823 -5.351 1.00 44.00 243 SER A C 1
ATOM 2016 O O . SER A 1 243 ? -25.179 9.558 -4.612 1.00 44.00 243 SER A O 1
ATOM 2018 N N . TYR A 1 244 ? -23.269 10.672 -4.982 1.00 42.41 244 TYR A N 1
ATOM 2019 C CA . TYR A 1 244 ? -23.244 11.323 -3.666 1.00 42.41 244 TYR A CA 1
ATOM 2020 C C . TYR A 1 244 ? -24.031 12.643 -3.630 1.00 42.41 244 TYR A C 1
ATOM 2022 O O . TYR A 1 244 ? -24.548 13.017 -2.582 1.00 42.41 244 TYR A O 1
ATOM 2030 N N . CYS A 1 245 ? -24.220 13.311 -4.774 1.00 40.72 245 CYS A N 1
ATOM 2031 C CA . CYS A 1 245 ? -24.937 14.593 -4.842 1.00 40.72 245 CYS A CA 1
ATOM 2032 C C . CYS A 1 245 ? -26.449 14.484 -5.114 1.00 40.72 245 CYS A C 1
ATOM 2034 O O . CYS A 1 245 ? -27.119 15.506 -5.221 1.00 40.72 245 CYS A O 1
ATOM 2036 N N . SER A 1 246 ? -27.018 13.282 -5.235 1.00 40.50 246 SER A N 1
ATOM 2037 C CA . SER A 1 246 ? -28.436 13.096 -5.600 1.00 40.50 246 SER A CA 1
ATOM 2038 C C . SER A 1 246 ? -29.377 12.821 -4.415 1.00 40.50 246 SER A C 1
ATOM 2040 O O . SER A 1 246 ? -30.577 12.660 -4.622 1.00 40.50 246 SER A O 1
ATOM 2042 N N . LYS A 1 247 ? -28.884 12.825 -3.165 1.00 44.66 247 LYS A N 1
ATOM 2043 C CA . LYS A 1 247 ? -29.717 12.596 -1.961 1.00 44.66 247 LYS A CA 1
ATOM 2044 C C . LYS A 1 247 ? -30.046 13.840 -1.126 1.00 44.66 247 LYS A C 1
ATOM 2046 O O . LYS A 1 247 ? -30.585 13.701 -0.035 1.00 44.66 247 LYS A O 1
ATOM 2051 N N . GLN A 1 248 ? -29.813 15.047 -1.634 1.00 43.66 248 GLN A N 1
ATOM 2052 C CA . GLN A 1 248 ? -30.334 16.271 -1.012 1.00 43.66 248 GLN A CA 1
ATOM 2053 C C . GLN A 1 248 ? -31.242 17.017 -1.990 1.00 43.66 248 GLN A C 1
ATOM 2055 O O . GLN A 1 248 ? -30.885 18.042 -2.557 1.00 43.66 248 GLN A O 1
ATOM 2060 N N . SER A 1 249 ? -32.445 16.477 -2.186 1.00 37.41 249 SER A N 1
ATOM 2061 C CA . SER A 1 249 ? -33.598 17.291 -2.567 1.00 37.41 249 SER A CA 1
ATOM 2062 C C . SER A 1 249 ? -34.383 17.579 -1.285 1.00 37.41 249 SER A C 1
ATOM 2064 O O . SER A 1 249 ? -34.888 16.633 -0.672 1.00 37.41 249 SER A O 1
ATOM 2066 N N . PRO A 1 250 ? -34.477 18.839 -0.829 1.00 43.41 250 PRO A N 1
ATOM 2067 C CA . PRO A 1 250 ? -35.439 19.186 0.197 1.00 43.41 250 PRO A CA 1
ATOM 2068 C C . PRO A 1 250 ? -36.839 19.106 -0.417 1.00 43.41 250 PRO A C 1
ATOM 2070 O O . PRO A 1 250 ? -37.146 19.779 -1.403 1.00 43.41 250 PRO A O 1
ATOM 2073 N N . ARG A 1 251 ? -37.678 18.245 0.170 1.00 38.72 251 ARG A N 1
ATOM 2074 C CA . ARG A 1 251 ? -39.120 18.235 -0.073 1.00 38.72 251 ARG A CA 1
ATOM 2075 C C . ARG A 1 251 ? -39.672 19.619 0.262 1.00 38.72 251 ARG A C 1
ATOM 2077 O O . ARG A 1 251 ? -39.469 20.118 1.364 1.00 38.72 251 ARG A O 1
ATOM 2084 N N . SER A 1 252 ? -40.360 20.191 -0.714 1.00 42.28 252 SER A N 1
ATOM 2085 C CA . SER A 1 252 ? -41.197 21.380 -0.609 1.00 42.28 252 SER A CA 1
ATOM 2086 C C . SER A 1 252 ? -42.204 21.279 0.538 1.00 42.28 252 SER A C 1
ATOM 2088 O O . SER A 1 252 ? -42.949 20.295 0.594 1.00 42.28 252 SER A O 1
ATOM 2090 N N . VAL A 1 253 ? -42.276 22.328 1.358 1.00 45.34 253 VAL A N 1
ATOM 2091 C CA . VAL A 1 253 ? -43.503 22.819 2.005 1.00 45.34 253 VAL A CA 1
ATOM 2092 C C . VAL A 1 253 ? -43.503 24.333 1.870 1.00 45.34 253 VAL A C 1
ATOM 2094 O O . VAL A 1 253 ? -42.440 24.926 2.158 1.00 45.34 253 VAL A O 1
#

Radius of gyration: 21.0 Å; Cα contacts (8 Å, |Δi|>4): 224; chains: 1; bounding box: 72×37×57 Å

Nearest PDB structures (foldseek):
  8tno-assembly1_A  TM=2.629E-01  e=1.901E+00  synthetic construct
  6rz7-assembly1_A  TM=2.400E-01  e=4.692E+00  Homo sapiens
  7ek3-assembly1_A  TM=2.249E-01  e=4.692E+00  Malus domestica

Secondary structure (DSSP, 8-state):
----HHHHHHHHHHHTT--------TTSHHHHHHHHHHHHHHHHHHHHHHHH-HHHHHHHHHHHHHGGG----S---HHHHHHHHHHHHHHHHHHHHHH-SSHHHHHHHHHHHHHHHHHHHTS-TTSEETTEEHHHHHHHHHHHHHHHHHHTT-HHHHHHHHHHHHHH-HHHIIIII-HHHHHHHS-HHHHHHHHHHH--S------HHHHHHHHHHHHHHHHHHHHHHHHHHHHTTS-GGGGTTTS--PPP-

Foldseek 3Di:
DDDPPVVVVVVVCVVVVDDPPDDDDPDPPVVVVVLLVVLLVLLLVLLVVCLVDPVSVVQLLCLLLVVLVDDPDVDFDPLLVLLSVLLNQLSVLQVVLSVDPDPVSSVVSLVSSLVSLVSLLPDDQCDARPNHRSLSSNLSSLQVQLSSCSSVVNSLSSSLSNLVSLLSPVVCCCPRNPVPSCCVQPPVVQLVVQVVVVPPDDDDDDDPVVSSSVSSNVSSVVSNVVSVVCCCVVCVVPDPVVVVPPPDDDDDD

Mean predicted aligned error: 12.33 Å

Organism: Vigna mungo (NCBI:txid3915)